Protein AF-Q3HYJ7-F1 (afdb_monomer)

Secondary structure (DSSP, 8-state):
-EEETTEEEEEESTHHHHH--SHHHHHHHT-----SSEEEEEESSSPPPHHHHHHHHHHHTS-GGGEEEEEE-SSSHHHHHHHHTTHHHHHHHHHHHTT--GGGEEEEEEE-PPPPPPSSHHHHHHHHHHHHHHH-EEEEEE-S-HHHHHHHHHHSSGGGSTTTTS-HHHHHHHTTT-GGG--

Mean predicted aligned error: 3.12 Å

pLDDT: mean 95.8, std 4.69, range [68.81, 98.69]

Radius of gyration: 17.54 Å; Cα contacts (8 Å, |Δi|>4): 271; chains: 1; bounding box: 37×42×42 Å

Nearest PDB structures (foldseek):
  1qlm-assembly1_A  TM=9.686E-01  e=1.026E-19  Methanopyrus kandleri
  4gvq-assembly1_C  TM=9.740E-01  e=6.160E-19  Archaeoglobus fulgidus DSM 4304
  4fio-assembly1_C  TM=9.611E-01  e=8.391E-19  Methanobrevibacter ruminantium M1
  4gvs-assembly1_C  TM=9.733E-01  e=1.463E-18  Archaeoglobus fulgidus DSM 4304
  3dzb-assembly1_B  TM=2.251E-01  e=2.642E-01  Streptococcus thermophilus LMG 18311

Sequence (183 aa):
AISVDKFFAMGSGPLRSHARVEKELFEKLGYEEEAEHGVLVLEGRVLPTEAVAEWVAKKARLTPAQLTFVIAPTASLAGGVQISARILETGLHKMETLGFDVRRVISAIGTAPLPPVAKNDLRAIGRTNDCILYGGQARYTVQAGDTELAELAAKVPASASRDYGTPFYDIFQRYGGDFYKID

Solvent-accessible surface area (backbone atoms only — not comparable to full-atom values): 10312 Å² total; per-residue (Å²): 113,48,77,50,97,91,47,69,31,50,65,46,62,66,30,49,49,44,28,45,80,59,49,71,59,36,61,74,67,72,53,80,47,89,70,88,60,35,44,39,36,32,45,32,83,75,77,82,49,70,71,46,40,47,54,52,14,60,59,43,74,49,51,52,91,35,52,44,82,47,73,36,32,48,40,29,70,66,24,22,50,60,49,16,68,35,33,53,56,57,46,51,51,44,36,43,74,71,69,43,68,63,87,38,50,79,49,74,54,60,50,36,49,72,55,79,68,36,98,40,45,73,58,13,54,14,48,32,48,36,19,32,63,76,50,38,46,69,48,74,44,64,75,72,55,69,70,63,48,53,59,47,64,63,56,51,49,53,78,58,43,94,68,52,93,55,62,41,43,60,54,37,56,75,51,74,69,40,75,89,75,58,132

Foldseek 3Di:
DQDDDPDDWDKDDDLCLQLVPVVVVCVLVVGHDHDQAEEIETADDDDDDPRSLCVSCVSNVYHSVRYDYHYDHLLDQVNQVVLQVCLVVLLLVQCVVVVHSSNQFPDKDKGFDRDHRDPHRLVSVQRSVCRNQPGMDMDTDGDDDPVVVVVSVCCRHSVNDPCPPDGVSVVCVVVVNDPVPGD

Structure (mmCIF, N/CA/C/O backbone):
data_AF-Q3HYJ7-F1
#
_entry.id   AF-Q3HYJ7-F1
#
loop_
_atom_site.group_PDB
_atom_site.id
_atom_site.type_symbol
_atom_site.label_atom_id
_atom_site.label_alt_id
_atom_site.label_comp_id
_atom_site.label_asym_id
_atom_site.label_entity_id
_atom_site.label_seq_id
_atom_site.pdbx_PDB_ins_code
_atom_site.Cartn_x
_atom_site.Cartn_y
_atom_site.Cartn_z
_atom_site.occupancy
_atom_site.B_iso_or_equiv
_atom_site.auth_seq_id
_atom_site.auth_comp_id
_atom_site.auth_asym_id
_atom_site.auth_atom_id
_atom_site.pdbx_PDB_model_num
ATOM 1 N N . ALA A 1 1 ? 10.342 -0.552 -0.815 1.00 88.00 1 ALA A N 1
ATOM 2 C CA . ALA A 1 1 ? 10.650 -0.030 -2.165 1.00 88.00 1 ALA A CA 1
ATOM 3 C C . ALA A 1 1 ? 11.619 -0.970 -2.875 1.00 88.00 1 ALA A C 1
ATOM 5 O O . ALA A 1 1 ? 12.342 -1.697 -2.201 1.00 88.00 1 ALA A O 1
ATOM 6 N N . ILE A 1 2 ? 11.631 -0.955 -4.207 1.00 94.38 2 ILE A N 1
ATOM 7 C CA . ILE A 1 2 ? 12.613 -1.656 -5.041 1.00 94.38 2 ILE A CA 1
ATOM 8 C C . ILE A 1 2 ? 13.624 -0.618 -5.521 1.00 94.38 2 ILE A C 1
ATOM 10 O O . ILE A 1 2 ? 13.217 0.388 -6.096 1.00 94.38 2 ILE A O 1
ATOM 14 N N . SER A 1 3 ? 14.910 -0.849 -5.254 1.00 95.00 3 SER A N 1
ATOM 15 C CA . SER A 1 3 ? 16.006 0.043 -5.644 1.00 95.00 3 SER A CA 1
ATOM 16 C C . SER A 1 3 ? 17.163 -0.794 -6.179 1.00 95.00 3 SER A C 1
ATOM 18 O O . SER A 1 3 ? 17.795 -1.529 -5.418 1.00 95.00 3 SER A O 1
ATOM 20 N N . VAL A 1 4 ? 17.384 -0.737 -7.492 1.00 96.38 4 VAL A N 1
ATOM 21 C CA . VAL A 1 4 ? 18.425 -1.497 -8.201 1.00 96.38 4 VAL A CA 1
ATOM 22 C C . VAL A 1 4 ? 19.015 -0.586 -9.270 1.00 96.38 4 VAL A C 1
ATOM 24 O O . VAL A 1 4 ? 18.299 -0.123 -10.154 1.00 96.38 4 VAL A O 1
ATOM 27 N N . ASP A 1 5 ? 20.311 -0.298 -9.185 1.00 94.25 5 ASP A N 1
ATOM 28 C CA . ASP A 1 5 ? 20.996 0.673 -10.044 1.00 94.25 5 ASP A CA 1
ATOM 29 C C . ASP A 1 5 ? 20.275 2.035 -10.086 1.00 94.25 5 ASP A C 1
ATOM 31 O O . ASP A 1 5 ? 20.227 2.758 -9.093 1.00 94.25 5 ASP A O 1
ATOM 35 N N . LYS A 1 6 ? 19.711 2.397 -11.245 1.00 93.19 6 LYS A N 1
ATOM 36 C CA . LYS A 1 6 ? 18.932 3.627 -11.460 1.00 93.19 6 LYS A CA 1
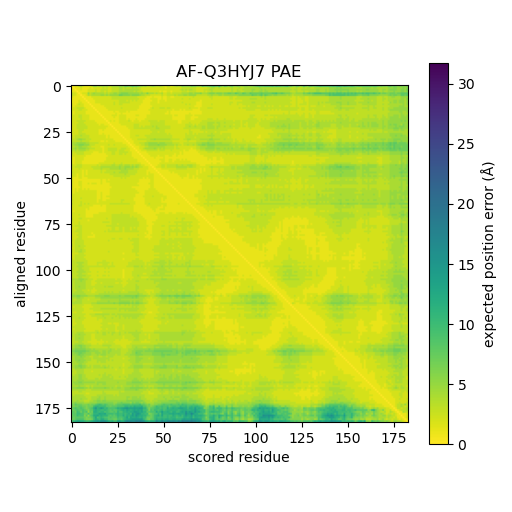ATOM 37 C C . LYS A 1 6 ? 17.420 3.400 -11.375 1.00 93.19 6 LYS A C 1
ATOM 39 O O . LYS A 1 6 ? 16.654 4.347 -11.538 1.00 93.19 6 LYS A O 1
ATOM 44 N N . PHE A 1 7 ? 16.984 2.160 -11.178 1.00 96.31 7 PHE A N 1
ATOM 45 C CA . PHE A 1 7 ? 15.580 1.807 -11.058 1.00 96.31 7 PHE A CA 1
ATOM 46 C C . PHE A 1 7 ? 15.100 2.034 -9.626 1.00 96.31 7 PHE A C 1
ATOM 48 O O . PHE A 1 7 ? 15.670 1.485 -8.682 1.00 96.31 7 PHE A O 1
ATOM 55 N N . PHE A 1 8 ? 14.012 2.787 -9.478 1.00 94.88 8 PHE A N 1
ATOM 56 C CA . PHE A 1 8 ? 13.307 2.957 -8.215 1.00 94.88 8 PHE A CA 1
ATOM 57 C C . PHE A 1 8 ? 11.798 2.865 -8.441 1.00 94.88 8 PHE A C 1
ATOM 59 O O . PHE A 1 8 ? 11.259 3.544 -9.315 1.00 94.88 8 PHE A O 1
ATOM 66 N N . ALA A 1 9 ? 11.120 2.050 -7.635 1.00 95.50 9 ALA A N 1
ATOM 67 C CA . ALA A 1 9 ? 9.664 1.975 -7.614 1.00 95.50 9 ALA A CA 1
ATOM 68 C C . ALA A 1 9 ? 9.148 1.533 -6.241 1.00 95.50 9 ALA A C 1
ATOM 70 O O . ALA A 1 9 ? 9.786 0.748 -5.526 1.00 95.50 9 ALA A O 1
ATOM 71 N N . MET A 1 10 ? 7.946 1.986 -5.888 1.00 94.50 10 MET A N 1
ATOM 72 C CA . MET A 1 10 ? 7.214 1.413 -4.761 1.00 94.50 10 MET A CA 1
ATOM 73 C C . MET A 1 10 ? 6.613 0.076 -5.195 1.00 94.50 10 MET A C 1
ATOM 75 O O . MET A 1 10 ? 5.941 -0.004 -6.219 1.00 94.50 10 MET A O 1
ATOM 79 N N . GLY A 1 11 ? 6.908 -0.981 -4.435 1.00 95.81 11 GLY A N 1
ATOM 80 C CA . GLY A 1 11 ? 6.464 -2.344 -4.716 1.00 95.81 11 GLY A CA 1
ATOM 81 C C . GLY A 1 11 ? 5.366 -2.766 -3.749 1.00 95.81 11 GLY A C 1
ATOM 82 O O . GLY A 1 11 ? 5.513 -2.603 -2.540 1.00 95.81 11 GLY A O 1
ATOM 83 N N . SER A 1 12 ? 4.279 -3.313 -4.279 1.00 97.44 12 SER A N 1
ATOM 84 C CA . SER A 1 12 ? 3.131 -3.813 -3.522 1.00 97.44 12 SER A CA 1
ATOM 85 C C . SER A 1 12 ? 2.597 -5.112 -4.130 1.00 97.44 12 SER A C 1
ATOM 87 O O . SER A 1 12 ? 3.104 -5.581 -5.148 1.00 97.44 12 SER A O 1
ATOM 89 N N . GLY A 1 13 ? 1.578 -5.705 -3.512 1.00 96.69 13 GLY A N 1
ATOM 90 C CA . GLY A 1 13 ? 0.948 -6.927 -4.012 1.00 96.69 13 GLY A CA 1
ATOM 91 C C . GLY A 1 13 ? 1.452 -8.214 -3.347 1.00 96.69 13 GLY A C 1
ATOM 92 O O . GLY A 1 13 ? 2.249 -8.160 -2.404 1.00 96.69 13 GLY A O 1
ATOM 93 N N . PRO A 1 14 ? 0.947 -9.368 -3.815 1.00 97.38 14 PRO A N 1
ATOM 94 C CA . PRO A 1 14 ? 1.013 -10.638 -3.095 1.00 97.38 14 PRO A CA 1
ATOM 95 C C . PRO A 1 14 ? 2.421 -11.226 -3.008 1.00 97.38 14 PRO A C 1
ATOM 97 O O . PRO A 1 14 ? 2.718 -11.914 -2.047 1.00 97.38 14 PRO A O 1
ATOM 100 N N . LEU A 1 15 ? 3.357 -10.892 -3.908 1.00 98.19 15 LEU A N 1
ATOM 101 C CA . LEU A 1 15 ? 4.737 -11.384 -3.775 1.00 98.19 15 LEU A CA 1
ATOM 102 C C . LEU A 1 15 ? 5.364 -11.049 -2.408 1.00 98.19 15 LEU A C 1
ATOM 104 O O . LEU A 1 15 ? 6.252 -11.760 -1.944 1.00 98.19 15 LEU A O 1
ATOM 108 N N . ARG A 1 16 ? 4.896 -9.990 -1.738 1.00 97.94 16 ARG A N 1
ATOM 109 C CA . ARG A 1 16 ? 5.378 -9.603 -0.408 1.00 97.94 16 ARG A CA 1
ATOM 110 C C . ARG A 1 16 ? 5.112 -10.672 0.656 1.00 97.94 16 ARG A C 1
ATOM 112 O O . ARG A 1 16 ? 6.002 -10.887 1.472 1.00 97.94 16 ARG A O 1
ATOM 119 N N . SER A 1 17 ? 3.966 -11.363 0.637 1.00 97.38 17 SER A N 1
ATOM 120 C CA . SER A 1 17 ? 3.659 -12.430 1.612 1.00 97.38 17 SER A CA 1
ATOM 121 C C . SER A 1 17 ? 4.515 -13.676 1.429 1.00 97.38 17 SER A C 1
ATOM 123 O O . SER A 1 17 ? 4.777 -14.386 2.400 1.00 97.38 17 SER A O 1
ATOM 125 N N . HIS A 1 18 ? 5.014 -13.906 0.216 1.00 97.75 18 HIS A N 1
ATOM 126 C CA . HIS A 1 18 ? 5.964 -14.974 -0.075 1.00 97.75 18 HIS A CA 1
ATOM 127 C C . HIS A 1 18 ? 7.420 -14.580 0.218 1.00 97.75 18 HIS A C 1
ATOM 129 O O . HIS A 1 18 ? 8.170 -15.297 0.887 1.00 97.75 18 HIS A O 1
ATOM 135 N N . ALA A 1 19 ? 7.832 -13.399 -0.245 1.00 97.56 19 ALA A N 1
ATOM 136 C CA . ALA A 1 19 ? 9.196 -12.919 -0.062 1.00 97.56 19 ALA A CA 1
ATOM 137 C C . ALA A 1 19 ? 9.501 -12.576 1.405 1.00 97.56 19 ALA A C 1
ATOM 139 O O . ALA A 1 19 ? 10.625 -12.799 1.856 1.00 97.56 19 ALA A O 1
ATOM 140 N N . ARG A 1 20 ? 8.508 -12.043 2.136 1.00 96.38 20 ARG A N 1
ATOM 141 C CA . ARG A 1 20 ? 8.576 -11.634 3.552 1.00 96.38 20 ARG A CA 1
ATOM 142 C C . ARG A 1 20 ? 9.811 -10.790 3.870 1.00 96.38 20 ARG A C 1
ATOM 144 O O . ARG A 1 20 ? 10.518 -11.019 4.850 1.00 96.38 20 ARG A O 1
ATOM 151 N N . VAL A 1 21 ? 10.084 -9.801 3.016 1.00 96.25 21 VAL A N 1
ATOM 152 C CA . VAL A 1 21 ? 11.191 -8.855 3.229 1.00 96.25 21 VAL A CA 1
ATOM 153 C C . VAL A 1 21 ? 10.923 -8.013 4.480 1.00 96.25 21 VAL A C 1
ATOM 155 O O . VAL A 1 21 ? 11.830 -7.791 5.280 1.00 96.25 21 VAL A O 1
ATOM 158 N N . GLU A 1 22 ? 9.672 -7.599 4.685 1.00 94.62 22 GLU A N 1
ATOM 159 C CA . GLU A 1 22 ? 9.184 -6.899 5.874 1.00 94.62 22 GLU A CA 1
ATOM 160 C C . GLU A 1 22 ? 8.876 -7.879 7.021 1.00 94.62 22 GLU A C 1
ATOM 162 O O . GLU A 1 22 ? 7.719 -8.077 7.387 1.00 94.62 22 GLU A O 1
ATOM 167 N N . LYS A 1 23 ? 9.915 -8.516 7.577 1.00 95.00 23 LYS A N 1
ATOM 168 C CA . LYS A 1 23 ? 9.782 -9.589 8.584 1.00 95.00 23 LYS A CA 1
ATOM 169 C C . LYS A 1 23 ? 8.861 -9.230 9.752 1.00 95.00 23 LYS A C 1
ATOM 171 O O . LYS A 1 23 ? 7.915 -9.961 10.013 1.00 95.00 23 LYS A O 1
ATOM 176 N N . GLU A 1 24 ? 9.087 -8.077 10.381 1.00 94.75 24 GLU A N 1
ATOM 177 C CA . GLU A 1 24 ? 8.305 -7.628 11.542 1.00 94.75 24 GLU A CA 1
ATOM 178 C C . GLU A 1 24 ? 6.807 -7.510 11.231 1.00 94.75 24 GLU A C 1
ATOM 180 O O . GLU A 1 24 ? 5.972 -7.852 12.063 1.00 94.75 24 GLU A O 1
ATOM 185 N N . LEU A 1 25 ? 6.451 -7.062 10.021 1.00 94.56 25 LEU A N 1
ATOM 186 C CA . LEU A 1 25 ? 5.056 -6.958 9.596 1.00 94.56 25 LEU A CA 1
ATOM 187 C C . LEU A 1 25 ? 4.412 -8.346 9.501 1.00 94.56 25 LEU A C 1
ATOM 189 O O . LEU A 1 25 ? 3.336 -8.561 10.051 1.00 94.56 25 LEU A O 1
ATOM 193 N N . PHE A 1 26 ? 5.061 -9.291 8.819 1.00 96.44 26 PHE A N 1
ATOM 194 C CA . PHE A 1 26 ? 4.503 -10.635 8.631 1.00 96.44 26 PHE A CA 1
ATOM 195 C C . PHE A 1 26 ? 4.487 -11.459 9.925 1.00 96.44 26 PHE A C 1
ATOM 197 O O . PHE A 1 26 ? 3.543 -12.216 10.141 1.00 96.44 26 PHE A O 1
ATOM 204 N N . GLU A 1 27 ? 5.456 -11.250 10.822 1.00 95.31 27 GLU A N 1
ATOM 205 C CA . GLU A 1 27 ? 5.457 -11.820 12.175 1.00 95.31 27 GLU A CA 1
ATOM 206 C C . GLU A 1 27 ? 4.286 -11.288 13.013 1.00 95.31 27 GLU A C 1
ATOM 208 O O . GLU A 1 27 ? 3.543 -12.081 13.592 1.00 95.31 27 GLU A O 1
ATOM 213 N N . LYS A 1 28 ? 4.055 -9.965 13.024 1.00 94.94 28 LYS A N 1
ATOM 214 C CA . LYS A 1 28 ? 2.901 -9.349 13.708 1.00 94.94 28 LYS A CA 1
ATOM 215 C C . LYS A 1 28 ? 1.567 -9.870 13.175 1.00 94.94 28 LYS A C 1
ATOM 217 O O . LYS A 1 28 ? 0.661 -10.165 13.953 1.00 94.94 28 LYS A O 1
ATOM 222 N N . LEU A 1 29 ? 1.448 -10.000 11.853 1.00 96.12 29 LEU A N 1
ATOM 223 C CA . LEU A 1 29 ? 0.246 -10.529 11.208 1.00 96.12 29 LEU A CA 1
ATOM 224 C C . LEU A 1 29 ? 0.074 -12.038 11.423 1.00 96.12 29 LEU A C 1
ATOM 226 O O . LEU A 1 29 ? -1.041 -12.536 11.289 1.00 96.12 29 LEU A O 1
ATOM 230 N N . GLY A 1 30 ? 1.146 -12.763 11.761 1.00 96.06 30 GLY A N 1
ATOM 231 C CA . GLY A 1 30 ? 1.143 -14.224 11.809 1.00 96.06 30 GLY A CA 1
ATOM 232 C C . GLY A 1 30 ? 0.773 -14.844 10.460 1.00 96.06 30 GLY A C 1
ATOM 233 O O . GLY A 1 30 ? 0.082 -15.860 10.432 1.00 96.06 30 GLY A O 1
ATOM 234 N N . TYR A 1 31 ? 1.166 -14.201 9.353 1.00 96.38 31 TYR A N 1
ATOM 235 C CA . TYR A 1 31 ? 0.781 -14.597 7.999 1.00 96.38 31 TYR A CA 1
ATOM 236 C C . TYR A 1 31 ? 2.001 -14.929 7.146 1.00 96.38 31 TYR A C 1
ATOM 238 O O . TYR A 1 31 ? 2.952 -14.151 7.048 1.00 96.38 31 TYR A O 1
ATOM 246 N N . GLU A 1 32 ? 1.932 -16.073 6.478 1.00 95.12 32 GLU A N 1
ATOM 247 C CA . GLU A 1 32 ? 2.966 -16.593 5.598 1.00 95.12 32 GLU A CA 1
ATOM 248 C C . GLU A 1 32 ? 2.319 -17.242 4.377 1.00 95.12 32 GLU A C 1
ATOM 250 O O . GLU A 1 32 ? 1.256 -17.854 4.467 1.00 95.12 32 GLU A O 1
ATOM 255 N N . GLU A 1 33 ? 2.983 -17.103 3.232 1.00 95.06 33 GLU A N 1
ATOM 256 C CA . GLU A 1 33 ? 2.563 -17.714 1.982 1.00 95.06 33 GLU A CA 1
ATOM 257 C C . GLU A 1 33 ? 3.754 -18.381 1.290 1.00 95.06 33 GLU A C 1
ATOM 259 O O . GLU A 1 33 ? 4.862 -17.841 1.234 1.00 95.06 33 GLU A O 1
ATOM 264 N N . GLU A 1 34 ? 3.529 -19.563 0.736 1.00 96.69 34 GLU A N 1
ATOM 265 C CA . GLU A 1 34 ? 4.478 -20.24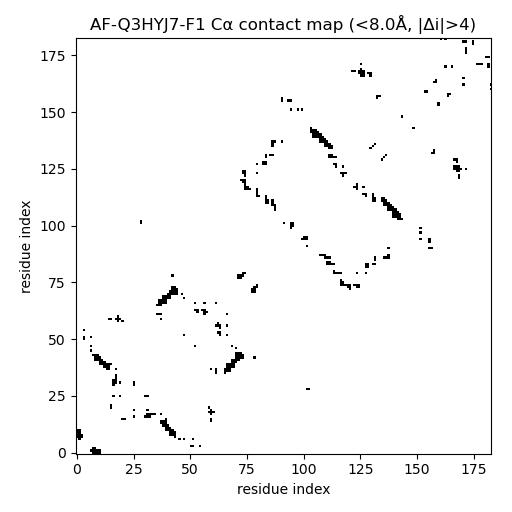2 -0.138 1.00 96.69 34 GLU A CA 1
ATOM 266 C C . GLU A 1 34 ? 3.821 -20.382 -1.507 1.00 96.69 34 GLU A C 1
ATOM 268 O O . GLU A 1 34 ? 2.741 -20.958 -1.631 1.00 96.69 34 GLU A O 1
ATOM 273 N N . ALA A 1 35 ? 4.445 -19.789 -2.522 1.00 96.06 35 ALA A N 1
ATOM 274 C CA . ALA A 1 35 ? 3.894 -19.695 -3.863 1.00 96.06 35 ALA A CA 1
ATOM 275 C C . ALA A 1 35 ? 4.940 -20.135 -4.885 1.00 96.06 35 ALA A C 1
ATOM 277 O O . ALA A 1 35 ? 6.122 -19.840 -4.742 1.00 96.06 35 ALA A O 1
ATOM 278 N N . GLU A 1 36 ? 4.498 -20.799 -5.950 1.00 97.62 36 GLU A N 1
ATOM 279 C CA . GLU A 1 36 ? 5.374 -21.166 -7.070 1.00 97.62 36 GLU A CA 1
ATOM 280 C C . GLU A 1 36 ? 5.569 -20.011 -8.062 1.00 97.62 36 GLU A C 1
ATOM 282 O O . GLU A 1 36 ? 6.517 -20.026 -8.844 1.00 97.62 36 GLU A O 1
ATOM 287 N N . HIS A 1 37 ? 4.667 -19.024 -8.043 1.00 98.25 37 HIS A N 1
ATOM 288 C CA . HIS A 1 37 ? 4.681 -17.847 -8.908 1.00 98.25 37 HIS A CA 1
ATOM 289 C C . HIS A 1 37 ? 4.373 -16.587 -8.097 1.00 98.25 37 HIS A C 1
ATOM 291 O O . HIS A 1 37 ? 3.546 -16.601 -7.187 1.00 98.25 37 HIS A O 1
ATOM 297 N N . GLY A 1 38 ? 5.026 -15.481 -8.444 1.00 98.00 38 GLY A N 1
ATOM 298 C CA . GLY A 1 38 ? 4.949 -14.221 -7.716 1.00 98.00 38 GLY A CA 1
ATOM 299 C C . GLY A 1 38 ? 4.419 -13.076 -8.568 1.00 98.00 38 GLY A C 1
ATOM 300 O O . GLY A 1 38 ? 4.924 -12.842 -9.662 1.00 98.00 38 GLY A O 1
ATOM 301 N N . VAL A 1 39 ? 3.464 -12.301 -8.044 1.00 98.56 39 VAL A N 1
ATOM 302 C CA . VAL A 1 39 ? 3.011 -11.049 -8.676 1.00 98.56 39 VAL A CA 1
ATOM 303 C C . VAL A 1 39 ? 3.458 -9.851 -7.845 1.00 98.56 39 VAL A C 1
ATOM 305 O O . VAL A 1 39 ? 3.103 -9.738 -6.669 1.00 98.56 39 VAL A O 1
ATOM 308 N N . LEU A 1 40 ? 4.205 -8.935 -8.465 1.00 98.50 40 LEU A N 1
ATOM 309 C CA . LEU A 1 40 ? 4.601 -7.663 -7.863 1.00 98.50 40 LEU A CA 1
ATOM 310 C C . LEU A 1 40 ? 4.023 -6.494 -8.661 1.00 98.50 40 LEU A C 1
ATOM 312 O O . LEU A 1 40 ? 4.224 -6.384 -9.870 1.00 98.50 40 LEU A O 1
ATOM 316 N N . VAL A 1 41 ? 3.331 -5.599 -7.963 1.00 98.38 41 VAL A N 1
ATOM 317 C CA . VAL A 1 41 ? 2.775 -4.368 -8.526 1.00 98.38 41 VAL A CA 1
ATOM 318 C C . VAL A 1 41 ? 3.727 -3.216 -8.227 1.00 98.38 41 VAL A C 1
ATOM 320 O O . VAL A 1 41 ? 4.039 -2.948 -7.066 1.00 98.38 41 VAL A O 1
ATOM 323 N N . LEU A 1 42 ? 4.183 -2.539 -9.275 1.00 98.12 42 LEU A N 1
ATOM 324 C CA . LEU A 1 42 ? 5.154 -1.457 -9.238 1.00 98.12 42 LEU A CA 1
ATOM 325 C C . LEU A 1 42 ? 4.483 -0.133 -9.598 1.00 98.12 42 LEU A C 1
ATOM 327 O O . LEU A 1 42 ? 3.865 0.006 -10.655 1.00 98.12 42 LEU A O 1
ATOM 331 N N . GLU A 1 43 ? 4.650 0.863 -8.738 1.00 97.19 43 GLU A N 1
ATOM 332 C CA . GLU A 1 43 ? 4.283 2.237 -9.062 1.00 97.19 43 GLU A CA 1
ATOM 333 C C . GLU A 1 43 ? 5.477 2.942 -9.715 1.00 97.19 43 GLU A C 1
ATOM 335 O O . GLU A 1 43 ? 6.475 3.236 -9.053 1.00 97.19 43 GLU A O 1
ATOM 340 N N . GLY A 1 44 ? 5.402 3.170 -11.030 1.00 95.12 44 GLY A N 1
ATOM 341 C CA . GLY A 1 44 ? 6.504 3.740 -11.805 1.00 95.12 44 GLY A CA 1
ATOM 342 C C . GLY A 1 44 ? 6.242 3.826 -13.311 1.00 95.12 44 GLY A C 1
ATOM 343 O O . GLY A 1 44 ? 5.267 3.283 -13.826 1.00 95.12 44 GLY A O 1
ATOM 344 N N . ARG A 1 45 ? 7.121 4.542 -14.026 1.00 94.44 45 ARG A N 1
ATOM 345 C CA . ARG A 1 45 ? 7.084 4.686 -15.502 1.00 94.44 45 ARG A CA 1
ATOM 346 C C . ARG A 1 45 ? 8.069 3.792 -16.233 1.00 94.44 45 ARG A C 1
ATOM 348 O O . ARG A 1 45 ? 7.825 3.413 -17.372 1.00 94.44 45 ARG A O 1
ATOM 355 N N . VAL A 1 46 ? 9.212 3.542 -15.610 1.00 95.12 46 VAL A N 1
ATOM 356 C CA . VAL A 1 46 ? 10.301 2.782 -16.216 1.00 95.12 46 VAL A CA 1
ATOM 357 C C . VAL A 1 46 ? 10.000 1.310 -15.998 1.00 95.12 46 VAL A C 1
ATOM 359 O O . VAL A 1 46 ? 9.707 0.920 -14.873 1.00 95.12 46 VAL A O 1
ATOM 362 N N . LEU A 1 47 ? 10.042 0.506 -17.057 1.00 96.44 47 LEU A N 1
ATOM 363 C CA . LEU A 1 47 ? 9.856 -0.939 -16.936 1.00 96.44 47 LEU A CA 1
ATOM 364 C C . LEU A 1 47 ? 11.018 -1.563 -16.138 1.00 96.44 47 LEU A C 1
ATOM 366 O O . LEU A 1 47 ? 12.153 -1.091 -16.265 1.00 96.44 47 LEU A O 1
ATOM 370 N N . PRO A 1 48 ? 10.766 -2.601 -15.318 1.00 96.44 48 PRO A N 1
ATOM 371 C CA . PRO A 1 48 ? 11.834 -3.314 -14.626 1.00 96.44 48 PRO A CA 1
ATOM 372 C C . PRO A 1 48 ? 12.775 -3.974 -15.641 1.00 96.44 48 PRO A C 1
ATOM 374 O O . PRO A 1 48 ? 12.332 -4.540 -16.639 1.00 96.44 48 PRO A O 1
ATOM 377 N N . THR A 1 49 ? 14.078 -3.890 -15.385 1.00 97.31 49 THR A N 1
ATOM 378 C CA . THR A 1 49 ? 15.109 -4.561 -16.187 1.00 97.31 49 THR A CA 1
ATOM 379 C C . THR A 1 49 ? 15.305 -6.006 -15.728 1.00 97.31 49 THR A C 1
ATOM 381 O O . THR A 1 49 ? 14.794 -6.413 -14.683 1.00 97.31 49 THR A O 1
ATOM 384 N N . GLU A 1 50 ? 16.105 -6.777 -16.465 1.00 97.69 50 GLU A N 1
ATOM 385 C CA . GLU A 1 50 ? 16.526 -8.124 -16.052 1.00 97.69 50 GLU A CA 1
ATOM 386 C C . GLU A 1 50 ? 17.187 -8.113 -14.667 1.00 97.69 50 GLU A C 1
ATOM 388 O O . GLU A 1 50 ? 16.801 -8.893 -13.801 1.00 97.69 50 GLU A O 1
ATOM 393 N N . ALA A 1 51 ? 18.074 -7.147 -14.399 1.00 98.12 51 ALA A N 1
ATOM 394 C CA . ALA A 1 51 ? 18.703 -6.982 -13.087 1.00 98.12 51 ALA A CA 1
ATOM 395 C C . ALA A 1 51 ? 17.676 -6.744 -11.959 1.00 98.12 51 ALA A C 1
ATOM 397 O O . ALA A 1 51 ? 17.827 -7.265 -10.853 1.00 98.12 51 ALA A O 1
ATOM 398 N N . VAL A 1 52 ? 16.599 -5.993 -12.231 1.00 98.19 52 VAL A N 1
ATOM 399 C CA . VAL A 1 52 ? 15.492 -5.813 -11.275 1.00 98.19 52 VAL A CA 1
ATOM 400 C C . VAL A 1 52 ? 14.752 -7.134 -11.060 1.00 98.19 52 VAL A C 1
ATOM 402 O O . VAL A 1 52 ? 14.474 -7.493 -9.915 1.00 98.19 52 VAL A O 1
ATOM 405 N N . ALA A 1 53 ? 14.455 -7.870 -12.134 1.00 98.25 53 ALA A N 1
ATOM 406 C CA . ALA A 1 53 ? 13.768 -9.155 -12.055 1.00 98.25 53 ALA A CA 1
ATOM 407 C C . ALA A 1 53 ? 14.575 -10.189 -11.255 1.00 98.25 53 ALA A C 1
ATOM 409 O O . ALA A 1 53 ? 14.030 -10.817 -10.351 1.00 98.25 53 ALA A O 1
ATOM 410 N N . GLU A 1 54 ? 15.877 -10.312 -11.514 1.00 98.44 54 GLU A N 1
ATOM 411 C CA . GLU A 1 54 ? 16.791 -11.187 -10.773 1.00 98.44 54 GLU A CA 1
ATOM 412 C C . GLU A 1 54 ? 16.880 -10.813 -9.292 1.00 98.44 54 GLU A C 1
ATOM 414 O O . GLU A 1 54 ? 16.816 -11.681 -8.415 1.00 98.44 54 GLU A O 1
ATOM 419 N N . TRP A 1 55 ? 16.987 -9.515 -8.993 1.00 98.38 55 TRP A N 1
ATOM 420 C CA . TRP A 1 55 ? 17.045 -9.033 -7.618 1.00 98.38 55 TRP A CA 1
ATOM 421 C C . TRP A 1 55 ? 15.768 -9.380 -6.845 1.00 98.38 55 TRP A C 1
ATOM 423 O O . TRP A 1 55 ? 15.842 -9.892 -5.723 1.00 98.38 55 TRP A O 1
ATOM 433 N N . VAL A 1 56 ? 14.597 -9.149 -7.450 1.00 98.25 56 VAL A N 1
ATOM 434 C CA . VAL A 1 56 ? 13.295 -9.485 -6.853 1.00 98.25 56 VAL A CA 1
ATOM 435 C C . VAL A 1 56 ? 13.153 -10.998 -6.689 1.00 98.25 56 VAL A C 1
ATOM 437 O O . VAL A 1 56 ? 12.767 -11.452 -5.613 1.00 98.25 56 VAL A O 1
ATOM 440 N N . ALA A 1 57 ? 13.525 -11.779 -7.704 1.00 98.19 57 ALA A N 1
ATOM 441 C CA . ALA A 1 57 ? 13.448 -13.239 -7.692 1.00 98.19 57 ALA A CA 1
ATOM 442 C C . ALA A 1 57 ? 14.279 -13.829 -6.548 1.00 98.19 57 ALA A C 1
ATOM 444 O O . ALA A 1 57 ? 13.774 -14.614 -5.746 1.00 98.19 57 ALA A O 1
ATOM 445 N N . LYS A 1 58 ? 15.516 -13.348 -6.371 1.00 98.00 58 LYS A N 1
ATOM 446 C CA . LYS A 1 58 ? 16.392 -13.759 -5.267 1.00 98.00 58 LYS A CA 1
ATOM 447 C C . LYS A 1 58 ? 15.790 -13.458 -3.895 1.00 98.00 58 LYS A C 1
ATOM 449 O O . LYS A 1 58 ? 15.885 -14.287 -2.994 1.00 98.00 58 LYS A O 1
ATOM 454 N N . LYS A 1 59 ? 15.184 -12.279 -3.715 1.00 97.38 59 LYS A N 1
ATOM 455 C CA . LYS A 1 59 ? 14.506 -11.912 -2.458 1.00 97.38 59 LYS A CA 1
ATOM 456 C C . LYS A 1 59 ? 13.278 -12.781 -2.201 1.00 97.38 59 LYS A C 1
ATOM 458 O O . LYS A 1 59 ? 13.022 -13.137 -1.055 1.00 97.38 59 LYS A O 1
ATOM 463 N N . ALA A 1 60 ? 12.562 -13.130 -3.263 1.00 97.69 60 ALA A N 1
ATOM 464 C CA . ALA A 1 60 ? 11.398 -13.995 -3.213 1.00 97.69 60 ALA A CA 1
ATOM 465 C C . ALA A 1 60 ? 11.740 -15.485 -3.098 1.00 97.69 60 ALA A C 1
ATOM 467 O O . ALA A 1 60 ? 10.859 -16.239 -2.741 1.00 97.69 60 ALA A O 1
ATOM 468 N N . ARG A 1 61 ? 12.988 -15.916 -3.339 1.00 97.81 61 ARG A N 1
ATOM 469 C CA . ARG A 1 61 ? 13.359 -17.342 -3.487 1.00 97.81 61 ARG A CA 1
ATOM 470 C C . ARG A 1 61 ? 12.652 -18.016 -4.677 1.00 97.81 61 ARG A C 1
ATOM 472 O O . ARG A 1 61 ? 12.379 -19.210 -4.648 1.00 97.81 61 ARG A O 1
ATOM 479 N N . LEU A 1 62 ? 12.421 -17.244 -5.737 1.00 98.19 62 LEU A N 1
ATOM 480 C CA . LEU A 1 62 ? 11.876 -17.684 -7.023 1.00 98.19 62 LEU A CA 1
ATOM 481 C C . LEU A 1 62 ? 12.904 -17.469 -8.142 1.00 98.19 62 LEU A C 1
ATOM 483 O O . LEU A 1 62 ? 13.970 -16.888 -7.927 1.00 98.19 62 LEU A O 1
ATOM 487 N N . THR A 1 63 ? 12.573 -17.904 -9.356 1.00 98.38 63 THR A N 1
ATOM 488 C CA . THR A 1 63 ? 13.292 -17.548 -10.588 1.00 98.38 63 THR A CA 1
ATOM 489 C C . THR A 1 63 ? 12.587 -16.402 -11.328 1.00 98.38 63 THR A C 1
ATOM 491 O O . THR A 1 63 ? 11.383 -16.214 -11.149 1.00 98.38 63 THR A O 1
ATOM 494 N N . PRO A 1 64 ? 13.279 -15.640 -12.199 1.00 98.31 64 PRO A N 1
ATOM 495 C CA . PRO A 1 64 ? 12.643 -14.570 -12.974 1.00 98.31 64 PRO A CA 1
ATOM 496 C C . PRO A 1 64 ? 11.444 -15.034 -13.815 1.00 98.31 64 PRO A C 1
ATOM 498 O O . PRO A 1 64 ? 10.468 -14.302 -13.934 1.00 98.31 64 PRO A O 1
ATOM 501 N N . ALA A 1 65 ? 11.479 -16.263 -14.341 1.00 98.19 65 ALA A N 1
ATOM 502 C CA . ALA A 1 65 ? 10.383 -16.843 -15.122 1.00 98.19 65 ALA A CA 1
ATOM 503 C C . ALA A 1 65 ? 9.106 -17.093 -14.297 1.00 98.19 65 ALA A C 1
ATOM 505 O O . ALA A 1 65 ? 8.022 -17.210 -14.860 1.00 98.19 65 ALA A O 1
ATOM 506 N N . GLN A 1 66 ? 9.226 -17.153 -12.969 1.00 98.62 66 GLN A N 1
ATOM 507 C CA . GLN A 1 66 ? 8.107 -17.313 -12.040 1.00 98.62 66 GLN A CA 1
ATOM 508 C C . GLN A 1 66 ? 7.533 -15.967 -11.574 1.00 98.62 66 GLN A C 1
ATOM 510 O O . GLN A 1 66 ? 6.603 -15.943 -10.769 1.00 98.62 66 GLN A O 1
ATOM 515 N N . LEU A 1 67 ? 8.077 -14.840 -12.040 1.00 98.56 67 LEU A N 1
ATOM 516 C CA . LEU A 1 67 ? 7.625 -13.510 -11.653 1.00 98.56 67 LEU A CA 1
ATOM 517 C C . LEU A 1 67 ? 6.761 -12.863 -12.731 1.00 98.56 67 LEU A C 1
ATOM 519 O O . LEU A 1 67 ? 7.072 -12.883 -13.917 1.00 98.56 67 LEU A O 1
ATOM 523 N N . THR A 1 68 ? 5.707 -12.190 -12.286 1.00 98.62 68 THR A N 1
ATOM 524 C CA . THR A 1 68 ? 4.916 -11.264 -13.093 1.00 98.62 68 THR A CA 1
ATOM 525 C C . THR A 1 68 ? 4.987 -9.876 -12.474 1.00 98.62 68 THR A C 1
ATOM 527 O O . THR A 1 68 ? 4.644 -9.679 -11.306 1.00 98.62 68 THR A O 1
ATOM 530 N N . PHE A 1 69 ? 5.400 -8.895 -13.274 1.00 98.50 69 PHE A N 1
ATOM 531 C CA . PHE A 1 69 ? 5.383 -7.490 -12.886 1.00 98.50 69 PHE A CA 1
ATOM 532 C C . PHE A 1 69 ? 4.184 -6.789 -13.516 1.00 98.50 69 PHE A C 1
ATOM 534 O O . PHE A 1 69 ? 4.011 -6.805 -14.733 1.00 98.50 69 PHE A O 1
ATOM 541 N N . VAL A 1 70 ? 3.386 -6.128 -12.684 1.00 98.31 70 VAL A N 1
ATOM 542 C CA . VAL A 1 70 ? 2.376 -5.163 -13.129 1.00 98.31 70 VAL A CA 1
ATOM 543 C C . VAL A 1 70 ? 2.926 -3.782 -12.829 1.00 98.31 70 VAL A C 1
ATOM 545 O O . VAL A 1 70 ? 3.383 -3.543 -11.717 1.00 98.31 70 VAL A O 1
ATOM 548 N N . ILE A 1 71 ? 2.897 -2.865 -13.792 1.00 97.75 71 ILE A N 1
ATOM 549 C CA . ILE A 1 71 ? 3.444 -1.523 -13.601 1.00 97.75 71 ILE A CA 1
ATOM 550 C C . ILE A 1 71 ? 2.481 -0.453 -14.094 1.00 97.75 71 ILE A C 1
ATOM 552 O O . ILE A 1 71 ? 1.918 -0.556 -15.183 1.00 97.75 71 ILE A O 1
ATOM 556 N N . ALA A 1 72 ? 2.299 0.582 -13.280 1.00 98.00 72 ALA A N 1
ATOM 557 C CA . ALA A 1 72 ? 1.522 1.754 -13.642 1.00 98.00 72 ALA A CA 1
ATOM 558 C C . ALA A 1 72 ? 2.128 3.010 -13.002 1.00 98.00 72 ALA A C 1
ATOM 560 O O . ALA A 1 72 ? 2.481 2.985 -11.821 1.00 98.00 72 ALA A O 1
ATOM 561 N N . PRO A 1 73 ? 2.216 4.133 -13.730 1.00 97.69 73 PRO A N 1
ATOM 562 C CA . PRO A 1 73 ? 2.624 5.386 -13.121 1.00 97.69 73 PRO A CA 1
ATOM 563 C C . PRO A 1 73 ? 1.495 5.996 -12.298 1.00 97.69 73 PRO A C 1
ATOM 565 O O . PRO A 1 73 ? 0.319 5.840 -12.640 1.00 97.69 73 PRO A O 1
ATOM 568 N N . THR A 1 74 ? 1.849 6.758 -11.264 1.00 97.19 74 THR A N 1
ATOM 569 C CA . THR A 1 74 ? 0.893 7.449 -10.389 1.00 97.19 74 THR A CA 1
ATOM 570 C C . THR A 1 74 ? -0.078 8.318 -11.195 1.00 97.19 74 THR A C 1
ATOM 572 O O . THR A 1 74 ? -1.290 8.248 -11.002 1.00 97.19 74 THR A O 1
ATOM 575 N N . ALA A 1 75 ? 0.425 9.096 -12.165 1.00 97.88 75 ALA A N 1
ATOM 576 C CA . ALA A 1 75 ? -0.398 9.882 -13.084 1.00 97.88 75 ALA A CA 1
ATOM 577 C C . ALA A 1 75 ? -0.910 9.024 -14.252 1.00 97.88 75 ALA A C 1
ATOM 579 O O . ALA A 1 75 ? -0.535 9.223 -15.411 1.00 97.88 75 ALA A O 1
ATOM 580 N N 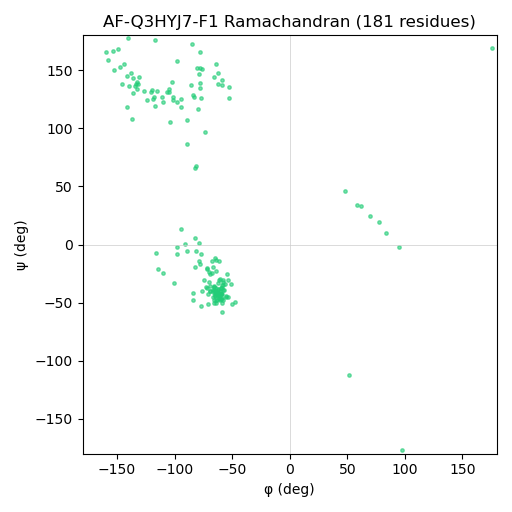. SER A 1 76 ? -1.768 8.057 -13.938 1.00 98.19 76 SER A N 1
ATOM 581 C CA . SER A 1 76 ? -2.540 7.265 -14.899 1.00 98.19 76 SER A CA 1
ATOM 582 C C . SER A 1 76 ? -3.881 6.843 -14.301 1.00 98.19 76 SER A C 1
ATOM 584 O O . SER A 1 76 ? -4.090 6.959 -13.094 1.00 98.19 76 SER A O 1
ATOM 586 N N . LEU A 1 77 ? -4.788 6.320 -15.133 1.00 98.06 77 LEU A N 1
ATOM 587 C CA . LEU A 1 77 ? -6.048 5.748 -14.652 1.00 98.06 77 LEU A CA 1
ATOM 588 C C . LEU A 1 77 ? -5.800 4.579 -13.685 1.00 98.06 77 LEU A C 1
ATOM 590 O O . LEU A 1 77 ? -6.374 4.551 -12.603 1.00 98.06 77 LEU A O 1
ATOM 594 N N . ALA A 1 78 ? -4.903 3.655 -14.044 1.00 97.88 78 ALA A N 1
ATOM 595 C CA . ALA A 1 78 ? -4.551 2.518 -13.196 1.00 97.88 78 ALA A CA 1
ATOM 596 C C . ALA A 1 78 ? -3.915 2.961 -11.866 1.00 97.88 78 ALA A C 1
ATOM 598 O O . ALA A 1 78 ? -4.276 2.432 -10.818 1.00 97.88 78 ALA A O 1
ATOM 599 N N . GLY A 1 79 ? -3.033 3.970 -11.898 1.00 97.69 79 GLY A N 1
ATOM 600 C CA . GLY A 1 79 ? -2.443 4.582 -10.703 1.00 97.69 79 GLY A CA 1
ATOM 601 C C . GLY A 1 79 ? -3.496 5.206 -9.784 1.00 97.69 79 GLY A C 1
ATOM 602 O O . GLY A 1 79 ? -3.522 4.918 -8.592 1.00 97.69 79 GLY A O 1
ATOM 603 N N . GLY A 1 80 ? -4.423 5.987 -10.344 1.00 97.88 80 GLY A N 1
ATOM 604 C CA . GLY A 1 80 ? -5.533 6.558 -9.581 1.00 97.88 80 GLY A CA 1
ATOM 605 C C . GLY A 1 80 ? -6.421 5.492 -8.936 1.00 97.88 80 GLY A C 1
ATOM 606 O O . GLY A 1 80 ? -6.715 5.583 -7.748 1.00 97.88 80 GLY A O 1
ATOM 607 N N . VAL A 1 81 ? -6.804 4.460 -9.696 1.00 98.25 81 VAL A N 1
ATOM 608 C CA . VAL A 1 81 ? -7.664 3.373 -9.201 1.00 98.25 81 VAL A CA 1
ATOM 609 C C . VAL A 1 81 ? -6.974 2.587 -8.090 1.00 98.25 81 VAL A C 1
ATOM 611 O O . VAL A 1 81 ? -7.567 2.405 -7.029 1.00 98.25 81 VAL A O 1
ATOM 614 N N . GLN A 1 82 ? -5.731 2.137 -8.304 1.00 97.56 82 GLN A N 1
ATOM 615 C CA . GLN A 1 82 ? -5.042 1.300 -7.319 1.00 97.56 82 GLN A CA 1
ATOM 616 C C . GLN A 1 82 ? -4.757 2.053 -6.021 1.00 97.56 82 GLN A C 1
ATOM 618 O O . GLN A 1 82 ? -4.864 1.452 -4.959 1.00 97.56 82 GLN A O 1
ATOM 623 N N . ILE A 1 83 ? -4.451 3.355 -6.089 1.00 97.56 83 ILE A N 1
ATOM 624 C CA . ILE A 1 83 ? -4.209 4.150 -4.883 1.00 97.56 83 ILE A CA 1
ATOM 625 C C . ILE A 1 83 ? -5.525 4.372 -4.145 1.00 97.56 83 ILE A C 1
ATOM 627 O O . ILE A 1 83 ? -5.602 4.008 -2.981 1.00 97.56 83 ILE A O 1
ATOM 631 N N . SER A 1 84 ? -6.591 4.853 -4.795 1.00 97.94 84 SER A N 1
ATOM 632 C CA . SER A 1 84 ? -7.889 5.040 -4.120 1.00 97.94 84 SER A CA 1
ATOM 633 C C . SER A 1 84 ? -8.439 3.739 -3.510 1.00 97.94 84 SER A C 1
ATOM 635 O O . SER A 1 84 ? -9.069 3.769 -2.452 1.00 97.94 84 SER A O 1
ATOM 637 N N . ALA A 1 85 ? -8.161 2.581 -4.120 1.00 97.75 85 ALA A N 1
ATOM 638 C CA . ALA A 1 85 ? -8.543 1.270 -3.588 1.00 97.75 85 ALA A CA 1
ATOM 639 C C . ALA A 1 85 ? -7.869 0.917 -2.243 1.00 97.75 85 ALA A C 1
ATOM 641 O O . ALA A 1 85 ? -8.317 -0.004 -1.560 1.00 97.75 85 ALA A O 1
ATOM 642 N N . ARG A 1 86 ? -6.839 1.660 -1.819 1.00 97.94 86 ARG A N 1
ATOM 643 C CA . ARG A 1 86 ? -6.126 1.465 -0.546 1.00 97.94 86 ARG A CA 1
ATOM 644 C C . ARG A 1 86 ? -6.810 2.096 0.661 1.00 97.94 86 ARG A C 1
ATOM 646 O O . ARG A 1 86 ? -6.258 2.024 1.749 1.00 97.94 86 ARG A O 1
ATOM 653 N N . ILE A 1 87 ? -8.014 2.653 0.526 1.00 98.19 87 ILE A N 1
ATOM 654 C CA . ILE A 1 87 ? -8.749 3.260 1.652 1.00 98.19 87 ILE A CA 1
ATOM 655 C C . ILE A 1 87 ? -8.863 2.349 2.891 1.00 98.19 87 ILE A C 1
ATOM 657 O O . ILE A 1 87 ? -8.831 2.821 4.027 1.00 98.19 87 ILE A O 1
ATOM 661 N N . LEU A 1 88 ? -8.968 1.033 2.688 1.00 98.44 88 LEU A N 1
ATOM 662 C CA . LEU A 1 88 ? -8.953 0.070 3.790 1.00 98.44 88 LEU A CA 1
ATOM 663 C C . LEU A 1 88 ? -7.544 -0.159 4.348 1.00 98.44 88 LEU A C 1
ATOM 665 O O . LEU A 1 88 ? -7.353 -0.246 5.556 1.00 98.44 88 LEU A O 1
ATOM 669 N N . GLU A 1 89 ? -6.549 -0.231 3.470 1.00 97.62 89 GLU A N 1
ATOM 670 C CA . GLU A 1 89 ? -5.153 -0.434 3.850 1.00 97.62 89 GLU A CA 1
ATOM 671 C C . GLU A 1 89 ? -4.621 0.731 4.691 1.00 97.62 89 GLU A C 1
ATOM 673 O O . GLU A 1 89 ? -4.013 0.488 5.727 1.00 97.62 89 GLU A O 1
ATOM 678 N N . THR A 1 90 ? -4.936 1.981 4.338 1.00 96.81 90 THR A N 1
ATOM 679 C CA . THR A 1 90 ? -4.484 3.156 5.101 1.00 96.81 90 THR A CA 1
ATOM 680 C C . THR A 1 90 ? -5.028 3.173 6.527 1.00 96.81 90 THR A C 1
ATOM 682 O O . THR A 1 90 ? -4.309 3.525 7.460 1.00 96.81 90 THR A O 1
ATOM 685 N N . GLY A 1 91 ? -6.289 2.768 6.723 1.00 97.50 91 GLY A N 1
ATOM 686 C CA . GLY A 1 91 ? -6.865 2.679 8.064 1.00 97.50 91 GLY A CA 1
ATOM 687 C C . GLY A 1 91 ? -6.271 1.525 8.868 1.00 97.50 91 GLY A C 1
ATOM 688 O O . GLY A 1 91 ? -5.909 1.731 10.023 1.00 97.50 91 GLY A O 1
ATOM 689 N N . LEU A 1 92 ? -6.091 0.347 8.258 1.00 97.88 92 LEU A N 1
ATOM 690 C CA . LEU A 1 92 ? -5.410 -0.786 8.898 1.00 97.88 92 LEU A CA 1
ATOM 691 C C . LEU A 1 92 ? -3.969 -0.433 9.290 1.00 97.88 92 LEU A C 1
ATOM 693 O O . LEU A 1 92 ? -3.537 -0.743 10.396 1.00 97.88 92 LEU A O 1
ATOM 697 N N . HIS A 1 93 ? -3.242 0.266 8.421 1.00 95.75 93 HIS A N 1
ATOM 698 C CA . HIS A 1 93 ? -1.884 0.706 8.708 1.00 95.75 93 HIS A CA 1
ATOM 699 C C . HIS A 1 93 ? -1.836 1.714 9.868 1.00 95.75 93 HIS A C 1
ATOM 701 O O . HIS A 1 93 ? -1.006 1.566 10.768 1.00 95.75 93 HIS A O 1
ATOM 707 N N . LYS A 1 94 ? -2.758 2.692 9.919 1.00 96.50 94 LYS A N 1
ATOM 708 C CA . LYS A 1 94 ? -2.836 3.630 11.055 1.00 96.50 94 LYS A CA 1
ATOM 709 C C . LYS A 1 94 ? -3.231 2.917 12.351 1.00 96.50 94 LYS A C 1
ATOM 711 O O . LYS A 1 94 ? -2.661 3.230 13.389 1.00 96.50 94 LYS A O 1
ATOM 716 N N . MET A 1 95 ? -4.145 1.942 12.310 1.00 97.50 95 MET A N 1
ATOM 717 C CA . MET A 1 95 ? -4.481 1.109 13.476 1.00 97.50 95 MET A CA 1
ATOM 718 C C . MET A 1 95 ? -3.246 0.379 14.021 1.00 97.50 95 MET A C 1
ATOM 720 O O . MET A 1 95 ? -2.981 0.456 15.218 1.00 97.50 95 MET A O 1
ATOM 724 N N . GLU A 1 96 ? -2.463 -0.266 13.152 1.00 95.69 96 GLU A N 1
ATOM 725 C CA . GLU A 1 96 ? -1.228 -0.958 13.548 1.00 95.69 96 GLU A CA 1
ATOM 726 C C . GLU A 1 96 ? -0.185 0.015 14.121 1.00 95.69 96 GLU A C 1
ATOM 728 O O . GLU A 1 96 ? 0.383 -0.250 15.178 1.00 95.69 96 GLU A O 1
ATOM 733 N N . THR A 1 97 ? -0.024 1.193 13.507 1.00 93.88 97 THR A N 1
ATOM 734 C CA . THR A 1 97 ? 0.871 2.260 13.997 1.00 93.88 97 THR A CA 1
ATOM 735 C C . THR A 1 97 ? 0.454 2.778 15.379 1.00 93.88 97 THR A C 1
ATOM 737 O O . THR A 1 97 ? 1.297 3.145 16.196 1.00 93.88 97 THR A O 1
ATOM 740 N N . LEU A 1 98 ? -0.851 2.786 15.669 1.00 95.50 98 LEU A N 1
ATOM 741 C CA . LEU A 1 98 ? -1.412 3.122 16.982 1.00 95.50 98 LEU A CA 1
ATOM 742 C C . LEU A 1 98 ? -1.312 1.966 17.996 1.00 95.50 98 LEU A C 1
ATOM 744 O O . LEU A 1 98 ? -1.760 2.118 19.132 1.00 95.50 98 LEU A O 1
ATOM 748 N N . GLY A 1 99 ? -0.729 0.828 17.608 1.00 95.12 99 GLY A N 1
ATOM 749 C CA . GLY A 1 99 ? -0.536 -0.349 18.454 1.00 95.12 99 GLY A CA 1
ATOM 750 C C . GLY A 1 99 ? -1.746 -1.281 18.532 1.00 95.12 99 GLY A C 1
ATOM 751 O O . GLY A 1 99 ? -1.755 -2.190 19.361 1.00 95.12 99 GLY A O 1
ATOM 752 N N . PHE A 1 100 ? -2.769 -1.079 17.698 1.00 97.19 100 PHE A N 1
ATOM 753 C CA . PHE A 1 100 ? -3.930 -1.960 17.659 1.00 97.19 100 PHE A CA 1
ATOM 754 C C . PHE A 1 100 ? -3.619 -3.252 16.891 1.00 97.19 100 PHE A C 1
ATOM 756 O O . PHE A 1 100 ? -3.063 -3.224 15.791 1.00 97.19 100 PHE A O 1
ATOM 763 N N . ASP A 1 101 ? -4.027 -4.397 17.444 1.00 96.88 101 ASP A N 1
ATOM 764 C CA . ASP A 1 101 ? -3.895 -5.692 16.772 1.00 96.88 101 ASP A CA 1
ATOM 765 C C . ASP A 1 101 ? -4.920 -5.822 15.636 1.00 96.88 101 ASP A C 1
ATOM 767 O O . ASP A 1 101 ? -6.076 -6.205 15.841 1.00 96.88 101 ASP A O 1
ATOM 771 N N . VAL A 1 102 ? -4.476 -5.532 14.412 1.00 97.19 102 VAL A N 1
ATOM 772 C CA . VAL A 1 102 ? -5.307 -5.576 13.200 1.00 97.19 102 VAL A CA 1
ATOM 773 C C . VAL A 1 102 ? -5.873 -6.962 12.879 1.00 97.19 102 VAL A C 1
ATOM 775 O O . VAL A 1 102 ? -6.834 -7.052 12.119 1.00 97.19 102 VAL A O 1
ATOM 778 N N . ARG A 1 103 ? -5.375 -8.043 13.496 1.00 97.44 103 ARG A N 1
ATOM 779 C CA . ARG A 1 103 ? -5.960 -9.391 13.352 1.00 97.44 103 ARG A CA 1
ATOM 780 C C . ARG A 1 103 ? -7.345 -9.503 13.998 1.00 97.44 103 ARG A C 1
ATOM 782 O O . ARG A 1 103 ? -8.076 -10.448 13.726 1.00 97.44 103 ARG A O 1
ATOM 789 N N . ARG A 1 104 ? -7.726 -8.532 14.837 1.00 97.69 104 ARG A N 1
ATOM 790 C CA . ARG A 1 104 ? -9.066 -8.420 15.440 1.00 97.69 104 ARG A CA 1
ATOM 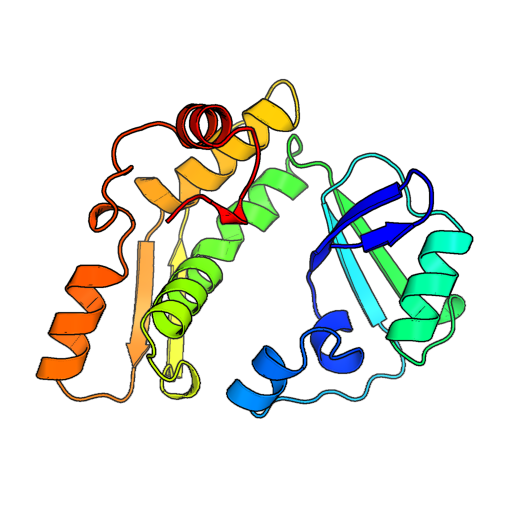791 C C . ARG A 1 104 ? -10.090 -7.772 14.504 1.00 97.69 104 ARG A C 1
ATOM 793 O O . ARG A 1 104 ? -11.268 -7.696 14.858 1.00 97.69 104 ARG A O 1
ATOM 800 N N . VAL A 1 105 ? -9.672 -7.286 13.334 1.00 98.06 105 VAL A N 1
ATOM 801 C CA . VAL A 1 105 ? -10.577 -6.807 12.284 1.00 98.06 105 VAL A CA 1
ATOM 802 C C . VAL A 1 105 ? -11.125 -8.013 11.522 1.00 98.06 105 VAL A C 1
ATOM 804 O O . VAL A 1 105 ? -10.383 -8.737 10.869 1.00 98.06 105 VAL A O 1
ATOM 807 N N . ILE A 1 106 ? -12.438 -8.222 11.595 1.00 98.19 106 ILE A N 1
ATOM 808 C CA . ILE A 1 106 ? -13.132 -9.373 10.998 1.00 98.19 106 ILE A CA 1
ATOM 809 C C . ILE A 1 106 ? -13.451 -9.127 9.523 1.00 98.19 106 ILE A C 1
ATOM 811 O O . ILE A 1 106 ? -13.318 -10.011 8.682 1.00 98.19 106 ILE A O 1
ATOM 815 N N . SER A 1 107 ? -13.897 -7.914 9.204 1.00 98.25 107 SER A N 1
ATOM 816 C CA . SER A 1 107 ? -14.244 -7.507 7.845 1.00 98.25 107 SER A CA 1
ATOM 817 C C . SER A 1 107 ? -14.188 -5.997 7.711 1.00 98.25 107 SER A C 1
ATOM 819 O O . SER A 1 107 ? -14.323 -5.275 8.700 1.00 98.25 107 SER A O 1
ATOM 821 N N . ALA A 1 108 ? -14.051 -5.506 6.484 1.00 98.44 108 ALA A N 1
ATOM 822 C CA . ALA A 1 108 ? -14.120 -4.083 6.218 1.00 98.44 108 ALA A CA 1
ATOM 823 C C . ALA A 1 108 ? -14.715 -3.788 4.840 1.00 98.44 108 ALA A C 1
ATOM 825 O O . ALA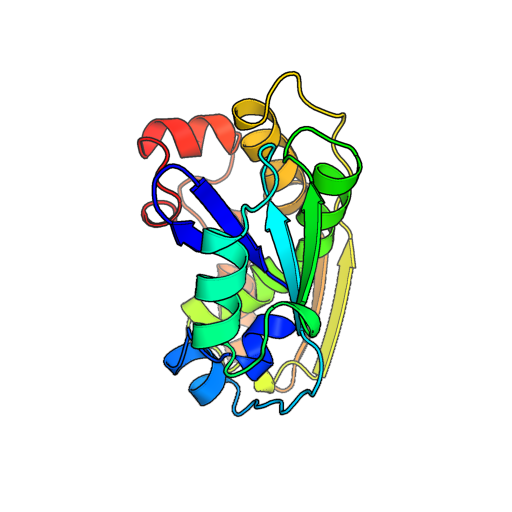 A 1 108 ? -14.605 -4.588 3.912 1.00 98.44 108 ALA A O 1
ATOM 826 N N . ILE A 1 109 ? -15.328 -2.616 4.712 1.00 98.69 109 ILE A N 1
ATOM 827 C CA . ILE A 1 109 ? -15.786 -2.058 3.440 1.00 98.69 109 ILE A CA 1
ATOM 828 C C . ILE A 1 109 ? -15.376 -0.594 3.371 1.00 98.69 109 ILE A C 1
ATOM 830 O O . ILE A 1 109 ? -15.510 0.145 4.348 1.00 98.69 109 ILE A O 1
ATOM 834 N N . GLY A 1 110 ? -14.868 -0.171 2.218 1.00 98.25 110 GLY A N 1
ATOM 835 C CA . GLY A 1 110 ? -14.415 1.195 2.026 1.00 98.25 110 GLY A CA 1
ATOM 836 C C . GLY A 1 110 ? -14.690 1.7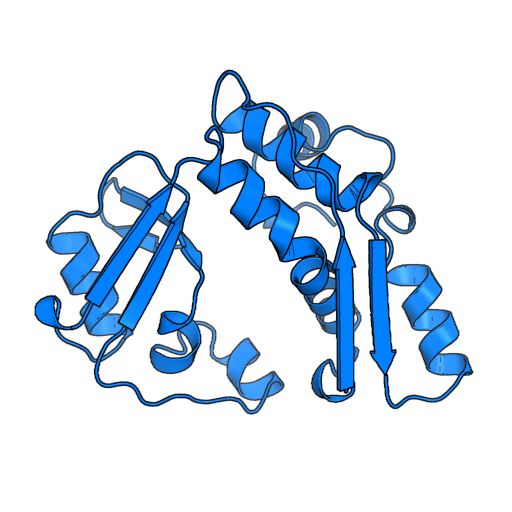13 0.626 1.00 98.25 110 GLY A C 1
ATOM 837 O O . GLY A 1 110 ? -14.812 0.951 -0.330 1.00 98.25 110 GLY A O 1
ATOM 838 N N . THR A 1 111 ? -14.795 3.030 0.525 1.00 98.56 111 THR A N 1
ATOM 839 C CA . THR A 1 111 ? -14.993 3.762 -0.724 1.00 98.56 111 THR A CA 1
ATOM 840 C C . THR A 1 111 ? -14.136 5.013 -0.700 1.00 98.56 111 THR A C 1
ATOM 842 O O . THR A 1 111 ? -14.136 5.727 0.299 1.00 98.56 111 THR A O 1
ATOM 845 N N . ALA A 1 112 ? -13.462 5.316 -1.802 1.00 98.44 112 ALA A N 1
ATOM 846 C CA . ALA A 1 112 ? -12.786 6.589 -2.010 1.00 98.44 112 ALA A CA 1
ATOM 847 C C . ALA A 1 112 ? -13.036 7.063 -3.449 1.00 98.44 112 ALA A C 1
ATOM 849 O O . ALA A 1 112 ? -13.178 6.227 -4.349 1.00 98.44 112 ALA A O 1
ATOM 850 N N . PRO A 1 113 ? -13.116 8.381 -3.694 1.00 98.19 113 PRO A N 1
ATOM 851 C CA . PRO A 1 113 ? -13.259 8.917 -5.038 1.00 98.19 113 PRO A CA 1
ATOM 852 C C . PRO A 1 113 ? -12.038 8.596 -5.904 1.00 98.19 113 PRO A C 1
ATOM 854 O O . PRO A 1 113 ? -10.921 8.412 -5.420 1.00 98.19 113 PRO A O 1
ATOM 857 N N . LEU A 1 114 ? -12.256 8.573 -7.216 1.00 97.81 114 LEU A N 1
ATOM 858 C CA . LEU A 1 114 ? -11.190 8.476 -8.203 1.00 97.81 114 LEU A CA 1
ATOM 859 C C . LEU A 1 114 ? -10.799 9.891 -8.664 1.00 97.81 114 LEU A C 1
ATOM 861 O O . LEU A 1 114 ? -11.677 10.627 -9.125 1.00 97.81 114 LEU A O 1
ATOM 865 N N . PRO A 1 115 ? -9.520 10.301 -8.579 1.00 94.38 115 PRO A N 1
ATOM 866 C CA . PRO A 1 115 ? -9.121 11.623 -9.037 1.00 94.38 115 PRO A CA 1
ATOM 867 C C . PRO A 1 115 ? -8.997 11.672 -10.568 1.00 94.38 115 PRO A C 1
ATOM 869 O O . PRO A 1 115 ? -8.610 10.681 -11.195 1.00 94.38 115 PRO A O 1
ATOM 872 N N . PRO A 1 116 ? -9.201 12.845 -11.195 1.00 96.19 116 PRO A N 1
ATOM 873 C CA . PRO A 1 116 ? -8.760 13.071 -12.565 1.00 96.19 116 PRO A CA 1
ATOM 874 C C . PRO A 1 116 ? -7.246 12.878 -12.686 1.00 96.19 116 PRO A C 1
ATOM 876 O O . PRO A 1 116 ? -6.479 13.396 -11.860 1.00 96.19 116 PRO A O 1
ATOM 879 N N . VAL A 1 117 ? -6.814 12.210 -13.759 1.00 97.44 117 VAL A N 1
ATOM 880 C CA . VAL A 1 117 ? -5.392 11.977 -14.049 1.00 97.44 117 VAL A CA 1
ATOM 881 C C . VAL A 1 117 ? -4.632 13.307 -14.024 1.00 97.44 117 VAL A C 1
ATOM 883 O O . VAL A 1 117 ? -5.019 14.290 -14.661 1.00 97.44 117 VAL A O 1
ATOM 886 N N . ALA A 1 118 ? -3.572 13.371 -13.218 1.00 96.81 118 ALA A N 1
ATOM 887 C CA . ALA A 1 118 ? -2.776 14.582 -13.069 1.00 96.81 118 ALA A CA 1
ATOM 888 C C . ALA A 1 118 ? -1.813 14.787 -14.244 1.00 96.81 118 ALA A C 1
ATOM 890 O O . ALA A 1 118 ? -1.521 13.874 -15.008 1.00 96.81 118 ALA A O 1
ATOM 891 N N . LYS A 1 119 ? -1.255 15.998 -14.346 1.00 96.56 119 LYS A N 1
ATOM 892 C CA . LYS A 1 119 ? -0.281 16.345 -15.393 1.00 96.56 119 LYS A CA 1
ATOM 893 C C . LYS A 1 119 ? 1.069 15.622 -15.269 1.00 96.56 119 LYS A C 1
ATOM 895 O O . LYS A 1 119 ? 1.804 15.545 -16.243 1.00 96.56 119 LYS A O 1
ATOM 900 N N . ASN A 1 120 ? 1.434 15.182 -14.064 1.00 96.19 120 ASN A N 1
ATOM 901 C CA . ASN A 1 120 ? 2.674 14.466 -13.764 1.00 96.19 120 ASN A CA 1
ATOM 902 C C . ASN A 1 120 ? 2.535 13.686 -12.448 1.00 96.19 120 ASN A C 1
ATOM 904 O O . ASN A 1 120 ? 1.606 13.943 -11.678 1.00 96.19 120 ASN A O 1
ATOM 908 N N . ASP A 1 121 ? 3.456 12.753 -12.193 1.00 94.88 121 ASP A N 1
ATOM 909 C CA . ASP A 1 121 ? 3.365 11.833 -11.049 1.00 94.88 121 ASP A CA 1
ATOM 910 C C . ASP A 1 121 ? 3.445 12.566 -9.706 1.00 94.88 121 ASP A C 1
ATOM 912 O O . ASP A 1 121 ? 2.675 12.263 -8.805 1.00 94.88 121 ASP A O 1
ATOM 916 N N . LEU A 1 122 ? 4.265 13.617 -9.597 1.00 92.69 122 LEU A N 1
ATOM 917 C CA . LEU A 1 122 ? 4.364 14.409 -8.367 1.00 92.69 122 LEU A CA 1
ATOM 918 C C . LEU A 1 122 ? 3.025 15.068 -7.985 1.00 92.69 122 LEU A C 1
ATOM 920 O O . LEU A 1 122 ? 2.647 15.098 -6.817 1.00 92.69 122 LEU A O 1
ATOM 924 N N . ARG A 1 123 ? 2.274 15.589 -8.963 1.00 96.00 123 ARG A N 1
ATOM 925 C CA . ARG A 1 123 ? 0.922 16.116 -8.720 1.00 96.00 123 ARG A CA 1
ATOM 926 C C . ARG A 1 123 ? -0.105 15.007 -8.521 1.00 96.00 123 ARG A C 1
ATOM 928 O O . ARG A 1 123 ? -1.080 15.235 -7.807 1.00 96.00 123 ARG A O 1
ATOM 935 N N . ALA A 1 124 ? 0.092 13.849 -9.147 1.00 96.94 124 ALA A N 1
ATOM 936 C CA . ALA A 1 124 ? -0.774 12.695 -8.947 1.00 96.94 124 ALA A CA 1
ATOM 937 C C . ALA A 1 124 ? -0.691 12.187 -7.510 1.00 96.94 124 ALA A C 1
ATOM 939 O O . ALA A 1 124 ? -1.748 12.027 -6.919 1.00 96.94 124 ALA A O 1
ATOM 940 N N . ILE A 1 125 ? 0.517 12.076 -6.936 1.00 94.25 125 ILE A N 1
ATOM 941 C CA . ILE A 1 125 ? 0.739 11.692 -5.531 1.00 94.25 125 ILE A CA 1
ATOM 942 C C . ILE A 1 125 ? -0.176 12.496 -4.604 1.00 94.25 125 ILE A C 1
ATOM 944 O O . ILE A 1 125 ? -0.878 11.914 -3.784 1.00 94.25 125 ILE A O 1
ATOM 948 N N . GLY A 1 126 ? -0.213 13.824 -4.763 1.00 95.88 126 GLY A N 1
ATOM 949 C CA . GLY A 1 126 ? -1.104 14.676 -3.976 1.00 95.88 126 GLY A CA 1
ATOM 950 C C . GLY A 1 126 ? -2.575 14.306 -4.156 1.00 95.88 126 GLY A C 1
ATOM 951 O O . GLY A 1 126 ? -3.243 13.935 -3.200 1.00 95.88 126 GLY A O 1
ATOM 952 N N . ARG A 1 127 ? -3.064 14.336 -5.402 1.00 97.12 127 ARG A N 1
ATOM 953 C CA . ARG A 1 127 ? -4.486 14.097 -5.706 1.00 97.12 127 ARG A CA 1
ATOM 954 C C . ARG A 1 127 ? -4.978 12.721 -5.265 1.00 97.12 127 ARG A C 1
ATOM 956 O O . ARG A 1 127 ? -6.096 12.612 -4.782 1.00 97.12 127 ARG A O 1
ATOM 963 N N . THR A 1 128 ? -4.183 11.675 -5.471 1.00 97.56 128 THR A N 1
ATOM 964 C CA . THR A 1 128 ? -4.580 10.303 -5.139 1.00 97.56 128 THR A CA 1
ATOM 965 C C . THR A 1 128 ? -4.604 10.072 -3.634 1.00 97.56 128 THR A C 1
ATOM 967 O O . THR A 1 128 ? -5.524 9.420 -3.149 1.00 97.56 128 THR A O 1
ATOM 970 N N . ASN A 1 129 ? -3.661 10.650 -2.882 1.00 96.69 129 ASN A N 1
ATOM 971 C CA . ASN A 1 129 ? -3.706 10.601 -1.419 1.00 96.69 129 ASN A CA 1
ATOM 972 C C . ASN A 1 129 ? -4.857 11.451 -0.866 1.00 96.69 129 ASN A C 1
ATOM 974 O O . ASN A 1 129 ? -5.574 10.992 0.018 1.00 96.69 129 ASN A O 1
ATOM 978 N N . ASP A 1 130 ? -5.120 12.628 -1.441 1.00 97.69 130 ASP A N 1
ATOM 979 C CA . ASP A 1 130 ? -6.253 13.479 -1.053 1.00 97.69 130 ASP A CA 1
ATOM 980 C C . ASP A 1 130 ? -7.603 12.761 -1.218 1.00 97.69 130 ASP A C 1
ATOM 982 O O . ASP A 1 130 ? -8.508 12.940 -0.401 1.00 97.69 130 ASP A O 1
ATOM 986 N N . CYS A 1 131 ? -7.744 11.898 -2.231 1.00 98.12 131 CYS A N 1
ATOM 987 C CA . CYS A 1 131 ? -8.938 11.070 -2.389 1.00 98.12 131 CYS A CA 1
ATOM 988 C C . CYS A 1 131 ? -9.186 10.150 -1.190 1.00 98.12 131 CYS A C 1
ATOM 990 O O . CYS A 1 131 ? -10.338 9.972 -0.807 1.00 98.12 131 CYS A O 1
ATOM 992 N N . ILE A 1 132 ? -8.137 9.600 -0.579 1.00 98.00 132 ILE A N 1
ATOM 993 C CA . ILE A 1 132 ? -8.253 8.783 0.633 1.00 98.00 132 ILE A CA 1
ATOM 994 C C . ILE A 1 132 ? -8.462 9.678 1.858 1.00 98.00 132 ILE A C 1
ATOM 996 O O . ILE A 1 132 ? -9.427 9.488 2.592 1.00 98.00 132 ILE A O 1
ATOM 1000 N N . LEU A 1 133 ? -7.591 10.669 2.059 1.00 97.38 133 LEU A N 1
ATOM 1001 C CA . LEU A 1 133 ? -7.542 11.479 3.282 1.00 97.38 133 LEU A CA 1
ATOM 1002 C C . LEU A 1 133 ? -8.793 12.342 3.485 1.00 97.38 133 LEU A C 1
ATOM 1004 O O . LEU A 1 133 ? -9.238 12.516 4.617 1.00 97.38 133 LEU A O 1
ATOM 1008 N N . TYR A 1 134 ? -9.355 12.872 2.397 1.00 97.81 134 TYR A N 1
ATOM 1009 C CA . TYR A 1 134 ? -10.467 13.827 2.443 1.00 97.81 134 TYR A CA 1
ATOM 1010 C C . TYR A 1 134 ? -11.772 13.289 1.852 1.00 97.81 134 TYR A C 1
ATOM 1012 O O . TYR A 1 134 ? -12.840 13.821 2.148 1.00 97.81 134 TYR A O 1
ATOM 1020 N N . GLY A 1 135 ? -11.708 12.257 1.006 1.00 97.56 135 GLY A N 1
ATOM 1021 C CA . GLY A 1 135 ? -12.882 11.661 0.358 1.00 97.56 135 GLY A CA 1
ATOM 1022 C C . GLY A 1 135 ? -13.155 10.209 0.749 1.00 97.56 135 GLY A C 1
ATOM 1023 O O . GLY A 1 135 ? -14.178 9.651 0.349 1.00 97.56 135 GLY A O 1
ATOM 1024 N N . GLY A 1 136 ? -12.243 9.588 1.493 1.00 98.19 136 GLY A N 1
ATOM 1025 C CA . GLY A 1 136 ? -12.315 8.190 1.859 1.00 98.19 136 GLY A CA 1
ATOM 1026 C C . GLY A 1 136 ? -13.291 7.931 2.999 1.00 98.19 136 GLY A C 1
ATOM 1027 O O . GLY A 1 136 ? -13.344 8.656 3.988 1.00 98.19 136 GLY A O 1
ATOM 1028 N N . GLN A 1 137 ? -14.047 6.847 2.880 1.00 98.44 137 GLN A N 1
ATOM 1029 C CA . GLN A 1 137 ? -14.854 6.293 3.956 1.00 98.44 137 GLN A CA 1
ATOM 1030 C C . GLN A 1 137 ? -14.491 4.82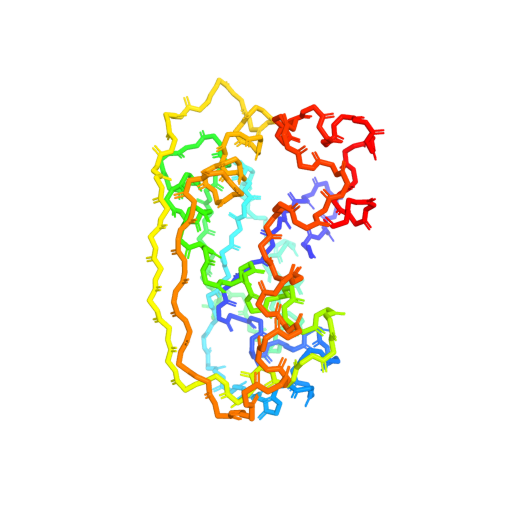8 4.124 1.00 98.44 137 GLN A C 1
ATOM 1032 O O . GLN A 1 137 ? -14.463 4.082 3.147 1.00 98.44 137 GLN A O 1
ATOM 1037 N N . ALA A 1 138 ? -14.258 4.408 5.361 1.00 98.25 138 ALA A N 1
ATOM 1038 C CA . ALA A 1 138 ? -13.994 3.023 5.707 1.00 98.25 138 ALA A CA 1
ATOM 1039 C C . ALA A 1 138 ? -14.851 2.619 6.907 1.00 98.25 138 ALA A C 1
ATOM 1041 O O . ALA A 1 138 ? -15.038 3.393 7.845 1.00 98.25 138 ALA A O 1
ATOM 1042 N N . ARG A 1 139 ? -15.381 1.401 6.865 1.00 98.31 139 ARG A N 1
ATOM 1043 C CA . ARG A 1 139 ? -16.109 0.765 7.961 1.00 98.31 139 ARG A CA 1
ATOM 1044 C C . ARG A 1 139 ? -15.415 -0.548 8.267 1.00 98.31 139 ARG A C 1
ATOM 1046 O O . ARG A 1 139 ? -15.266 -1.372 7.368 1.00 98.31 139 ARG A O 1
ATOM 1053 N N . TYR A 1 140 ? -15.021 -0.727 9.520 1.00 98.44 140 TYR A N 1
ATOM 1054 C CA . TYR A 1 140 ? -14.356 -1.927 10.013 1.00 98.44 140 TYR A CA 1
ATOM 1055 C C . TYR A 1 140 ? -15.262 -2.608 11.035 1.00 98.44 140 TYR A C 1
ATOM 1057 O O . TYR A 1 140 ? -15.778 -1.959 11.943 1.00 98.44 140 TYR A O 1
ATOM 1065 N N . THR A 1 141 ? -15.448 -3.912 10.891 1.00 98.19 141 THR A N 1
ATOM 1066 C CA . THR A 1 141 ? -16.072 -4.766 11.903 1.00 98.19 141 THR A CA 1
ATOM 1067 C C . THR A 1 141 ? -14.953 -5.361 12.740 1.00 98.19 141 THR A C 1
ATOM 1069 O O . THR A 1 141 ? -14.095 -6.060 12.202 1.00 98.19 141 THR A O 1
ATOM 1072 N N . VAL A 1 142 ? -14.932 -5.061 14.037 1.00 97.88 142 VAL A N 1
ATOM 1073 C CA . VAL A 1 142 ? -13.776 -5.317 14.906 1.00 97.88 142 VAL A CA 1
ATOM 1074 C C . VAL A 1 142 ? -14.211 -6.018 16.187 1.00 97.88 142 VAL A C 1
ATOM 1076 O O . VAL A 1 142 ? -15.218 -5.651 16.786 1.00 97.88 142 VAL A O 1
ATOM 1079 N N . GLN A 1 143 ? -13.435 -7.007 16.626 1.00 97.88 143 GLN A N 1
ATOM 1080 C CA . GLN A 1 143 ? -13.638 -7.701 17.894 1.00 97.88 143 GLN A CA 1
ATOM 1081 C C . GLN A 1 143 ? -12.874 -6.997 19.027 1.00 97.88 143 GLN A C 1
ATOM 1083 O O . GLN A 1 143 ? -11.728 -7.332 19.345 1.00 97.88 143 GLN A O 1
ATOM 1088 N N . ALA A 1 144 ? -13.505 -5.998 19.642 1.00 97.44 144 ALA A N 1
ATOM 1089 C CA . ALA A 1 144 ? -12.933 -5.211 20.732 1.00 97.44 144 ALA A CA 1
ATOM 1090 C C . ALA A 1 144 ? -13.998 -4.608 21.652 1.00 97.44 144 ALA A C 1
ATOM 1092 O O . ALA A 1 144 ? -15.180 -4.636 21.327 1.00 97.44 144 ALA A O 1
ATOM 1093 N N . GLY A 1 145 ? -13.573 -4.113 22.818 1.00 97.50 145 GLY A N 1
ATOM 1094 C CA . GLY A 1 145 ? -14.464 -3.442 23.764 1.00 97.50 145 GLY A CA 1
ATOM 1095 C C . GLY A 1 145 ? -14.717 -1.983 23.379 1.00 97.50 145 GLY A C 1
AT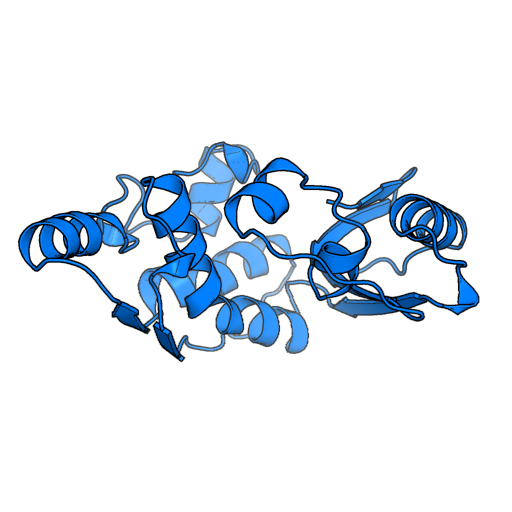OM 1096 O O . GLY A 1 145 ? -13.849 -1.334 22.798 1.00 97.50 145 GLY A O 1
ATOM 1097 N N . ASP A 1 146 ? -15.880 -1.453 23.754 1.00 97.00 146 ASP A N 1
ATOM 1098 C CA . ASP A 1 146 ? -16.334 -0.115 23.348 1.00 97.00 146 ASP A CA 1
ATOM 1099 C C . ASP A 1 146 ? -15.359 1.010 23.725 1.00 97.00 146 ASP A C 1
ATOM 1101 O O . ASP A 1 146 ? -15.129 1.912 22.923 1.00 97.00 146 ASP A O 1
ATOM 1105 N N . THR A 1 147 ? -14.741 0.951 24.910 1.00 97.19 147 THR A N 1
ATOM 1106 C CA . THR A 1 147 ? -13.764 1.963 25.350 1.00 97.19 147 THR A CA 1
ATOM 1107 C C . THR A 1 147 ? -12.530 1.995 24.448 1.00 97.19 147 THR A C 1
ATOM 1109 O O . THR A 1 147 ? -12.132 3.058 23.980 1.00 97.19 147 THR A O 1
ATOM 1112 N N . GLU A 1 148 ? -11.957 0.825 24.152 1.00 96.62 148 GLU A N 1
ATOM 1113 C CA . GLU A 1 148 ? -10.801 0.688 23.256 1.00 96.62 148 GLU A CA 1
ATOM 1114 C C . GLU A 1 148 ? -11.147 1.177 21.840 1.00 96.62 148 GLU A C 1
ATOM 1116 O O . GLU A 1 148 ? -10.378 1.909 21.216 1.00 96.62 148 GLU A O 1
ATOM 1121 N N . LEU A 1 149 ? -12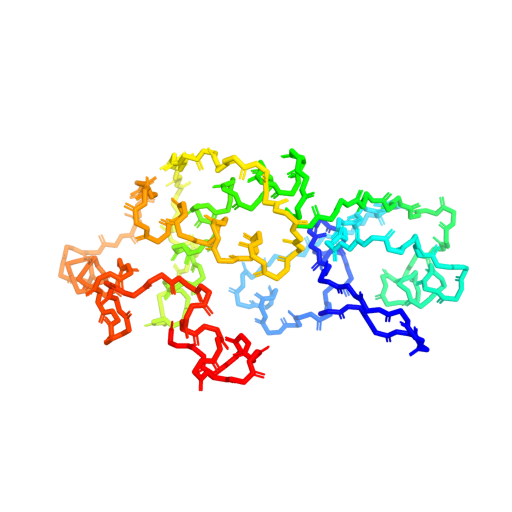.340 0.823 21.350 1.00 96.38 149 LEU A N 1
ATOM 1122 C CA . LEU A 1 149 ? -12.826 1.246 20.038 1.00 96.38 149 LEU A CA 1
ATOM 1123 C C . LEU A 1 149 ? -13.070 2.753 19.959 1.00 96.38 149 LEU A C 1
ATOM 1125 O O . LEU A 1 149 ? -12.748 3.353 18.936 1.00 96.38 149 LEU A O 1
ATOM 1129 N N . ALA A 1 150 ? -13.606 3.374 21.010 1.00 97.00 150 ALA A N 1
ATOM 1130 C CA . ALA A 1 150 ? -13.818 4.816 21.057 1.00 97.00 150 ALA A CA 1
ATOM 1131 C C . ALA A 1 150 ? -12.487 5.582 20.986 1.00 97.00 150 ALA A C 1
ATOM 1133 O O . ALA A 1 150 ? -12.365 6.546 20.226 1.00 97.00 150 ALA A O 1
ATOM 1134 N N . GLU A 1 151 ? -11.468 5.123 21.718 1.00 96.56 151 GLU A N 1
ATOM 1135 C CA . GLU A 1 151 ? -10.124 5.706 21.667 1.00 96.56 151 GLU A CA 1
ATOM 1136 C C . GLU A 1 151 ? -9.461 5.531 20.297 1.00 96.56 151 GLU A C 1
ATOM 1138 O O . GLU A 1 151 ? -8.835 6.466 19.789 1.00 96.56 151 GLU A O 1
ATOM 1143 N N . LEU A 1 152 ? -9.606 4.353 19.684 1.00 96.81 152 LEU A N 1
ATOM 1144 C CA . LEU A 1 152 ? -9.074 4.068 18.353 1.00 96.81 152 LEU A CA 1
ATOM 1145 C C . LEU A 1 152 ? -9.773 4.919 17.282 1.00 96.81 152 LEU A C 1
ATOM 1147 O O . LEU A 1 152 ? -9.112 5.566 16.467 1.00 96.81 152 LEU A O 1
ATOM 1151 N N . ALA A 1 153 ? -11.106 4.975 17.310 1.00 96.12 153 ALA A N 1
ATOM 1152 C CA . ALA A 1 153 ? -11.920 5.715 16.349 1.00 96.12 153 ALA A CA 1
ATOM 1153 C C . ALA A 1 153 ? -11.628 7.223 16.355 1.00 96.12 153 ALA A C 1
ATOM 1155 O O . ALA A 1 153 ? -11.723 7.861 15.310 1.00 96.12 153 ALA A O 1
ATOM 1156 N N . ALA A 1 154 ? -11.225 7.788 17.497 1.00 96.88 154 ALA A N 1
ATOM 1157 C CA . ALA A 1 154 ? -10.827 9.191 17.596 1.00 96.88 154 ALA A CA 1
ATOM 1158 C C . ALA A 1 154 ? -9.465 9.498 16.937 1.00 96.88 154 ALA A C 1
ATOM 1160 O O . ALA A 1 154 ? -9.197 10.654 16.618 1.00 96.88 154 ALA A O 1
ATOM 1161 N N . LYS A 1 155 ? -8.604 8.488 16.743 1.00 97.31 155 LYS A N 1
ATOM 1162 C CA . LYS A 1 155 ? -7.203 8.652 16.304 1.00 97.31 155 LYS A CA 1
ATOM 1163 C C . LYS A 1 155 ? -6.923 8.156 14.883 1.00 97.31 155 LYS A C 1
ATOM 1165 O O . LYS A 1 155 ? -5.959 8.600 14.270 1.00 97.31 155 LYS A O 1
ATOM 1170 N N . VAL A 1 156 ? -7.721 7.218 14.371 1.00 97.25 156 VAL A N 1
ATOM 1171 C CA . VAL A 1 156 ? -7.535 6.636 13.027 1.00 97.25 156 VAL A CA 1
ATOM 1172 C C . VAL A 1 156 ? -7.823 7.616 11.875 1.00 97.25 156 VAL A C 1
ATOM 1174 O O . VAL A 1 156 ? -7.086 7.574 10.890 1.00 97.25 156 VAL A O 1
ATOM 1177 N N . PRO A 1 157 ? -8.861 8.476 11.922 1.00 97.31 157 PRO A N 1
ATOM 1178 C CA . PRO A 1 157 ? -9.161 9.381 10.815 1.00 97.31 157 PRO A CA 1
ATOM 1179 C C . PRO A 1 157 ? -8.027 10.371 10.534 1.00 97.31 157 PRO A C 1
ATOM 1181 O O . PRO A 1 157 ? -7.384 10.865 11.457 1.00 97.31 157 PRO A O 1
ATOM 1184 N N . ALA A 1 158 ? -7.857 10.752 9.263 1.00 96.19 158 ALA A N 1
ATOM 1185 C CA . ALA A 1 158 ? -6.857 11.741 8.852 1.00 96.19 158 ALA A CA 1
ATOM 1186 C C . ALA A 1 158 ? -6.973 13.069 9.625 1.00 96.19 158 ALA A C 1
ATOM 1188 O O . ALA A 1 158 ? -5.966 13.717 9.892 1.00 96.19 158 ALA A O 1
ATOM 1189 N N . SER A 1 159 ? -8.187 13.447 10.045 1.00 96.81 159 SER A N 1
ATOM 1190 C CA . SER A 1 159 ? -8.460 14.655 10.835 1.00 96.81 159 SER A CA 1
ATOM 1191 C C . SER A 1 159 ? -7.859 14.667 12.239 1.00 96.81 159 SER A C 1
ATOM 1193 O O . SER A 1 159 ? -7.869 15.713 12.879 1.00 96.81 159 SER A O 1
ATOM 1195 N N . ALA A 1 160 ? -7.355 13.533 12.730 1.00 96.62 160 ALA A N 1
ATOM 1196 C CA . ALA A 1 160 ? -6.609 13.473 13.983 1.00 96.62 160 ALA A CA 1
ATOM 1197 C C . ALA A 1 160 ? -5.158 13.971 13.835 1.00 96.62 160 ALA A C 1
ATOM 1199 O O . ALA A 1 160 ? -4.516 14.276 14.840 1.00 96.62 160 ALA A O 1
ATOM 1200 N N . SER A 1 161 ? -4.640 14.066 12.604 1.00 94.81 161 SER A N 1
ATOM 1201 C CA . SER A 1 161 ? -3.304 14.599 12.340 1.00 94.81 161 SER A CA 1
ATOM 1202 C C . SER A 1 161 ? -3.284 16.126 12.384 1.00 94.81 161 SER A C 1
ATOM 1204 O O . SER A 1 161 ? -4.211 16.803 11.937 1.00 94.81 161 SER A O 1
ATOM 1206 N N . ARG A 1 162 ? -2.161 16.684 12.845 1.00 93.62 162 ARG A N 1
ATOM 1207 C CA . ARG A 1 162 ? -1.888 18.131 12.816 1.00 93.62 162 ARG A CA 1
ATOM 1208 C C . ARG A 1 162 ? -1.785 18.712 11.403 1.00 93.62 162 ARG A C 1
ATOM 1210 O O . ARG A 1 162 ? -1.932 19.920 11.238 1.00 93.62 162 ARG A O 1
ATOM 1217 N N . ASP A 1 163 ? -1.491 17.875 10.408 1.00 94.00 163 ASP A N 1
ATOM 1218 C CA . ASP A 1 163 ? -1.305 18.299 9.017 1.00 94.00 163 ASP A CA 1
ATOM 1219 C C . ASP A 1 163 ? -2.619 18.300 8.217 1.00 94.00 163 ASP A C 1
ATOM 1221 O O . ASP A 1 163 ? -2.660 18.764 7.070 1.00 94.00 163 ASP A O 1
ATOM 1225 N N . TYR A 1 164 ? -3.713 17.828 8.826 1.00 95.94 164 TYR A N 1
ATOM 1226 C CA . TYR A 1 164 ? -5.024 17.773 8.194 1.00 95.94 164 TYR A CA 1
ATOM 1227 C C . TYR A 1 164 ? -5.526 19.150 7.744 1.00 95.94 164 TYR A C 1
ATOM 1229 O O . TYR A 1 164 ? -5.373 20.163 8.425 1.00 95.94 164 TYR A O 1
ATOM 1237 N N . GLY A 1 165 ? -6.178 19.173 6.581 1.00 95.81 165 GLY A N 1
ATOM 1238 C CA . GLY A 1 165 ? -6.722 20.381 5.957 1.00 95.81 165 GLY A CA 1
ATOM 1239 C C . GLY A 1 165 ? -5.784 21.013 4.926 1.00 95.81 165 GLY A C 1
ATOM 1240 O O . GLY A 1 165 ? -6.156 21.989 4.279 1.00 95.81 165 GLY A O 1
ATOM 1241 N N . THR A 1 166 ? -4.588 20.451 4.730 1.00 96.44 166 THR A N 1
ATOM 1242 C CA . THR A 1 166 ? -3.660 20.836 3.659 1.00 96.44 166 THR A CA 1
ATOM 1243 C C . THR A 1 166 ? -3.659 19.780 2.541 1.00 96.44 166 THR A C 1
ATOM 1245 O O . THR A 1 166 ? -3.509 18.597 2.846 1.00 96.44 166 THR A O 1
ATOM 1248 N N . PRO A 1 167 ? -3.741 20.150 1.247 1.00 96.31 167 PRO A N 1
ATOM 1249 C CA . PRO A 1 167 ? -3.553 19.195 0.152 1.00 96.31 167 PRO A CA 1
ATOM 1250 C C . PRO A 1 167 ? -2.243 18.407 0.290 1.00 96.31 167 PRO A C 1
ATOM 1252 O O . PRO A 1 167 ? -1.185 18.986 0.551 1.00 96.31 167 PRO A O 1
ATOM 1255 N N . PHE A 1 168 ? -2.278 17.094 0.069 1.00 95.44 168 PHE A N 1
ATOM 1256 C CA . PHE A 1 168 ? -1.148 16.209 0.355 1.00 95.44 168 PHE A CA 1
ATOM 1257 C C . PHE A 1 168 ? 0.104 16.565 -0.446 1.00 95.44 168 PHE A C 1
ATOM 1259 O O . PHE A 1 168 ? 1.215 16.396 0.040 1.00 95.44 168 PHE A O 1
ATOM 1266 N N . TYR A 1 169 ? -0.046 17.129 -1.650 1.00 94.56 169 TYR A N 1
ATOM 1267 C CA . TYR A 1 169 ? 1.098 17.661 -2.398 1.00 94.56 169 TYR A CA 1
ATOM 1268 C C . TYR A 1 169 ? 1.878 18.699 -1.577 1.00 94.56 169 TYR A C 1
ATOM 1270 O O . TYR A 1 169 ? 3.104 18.645 -1.538 1.00 94.56 169 TYR A O 1
ATOM 1278 N N . ASP A 1 170 ? 1.189 19.626 -0.911 1.00 94.50 170 ASP A N 1
ATOM 1279 C CA . ASP A 1 170 ? 1.839 20.681 -0.136 1.00 94.50 170 ASP A CA 1
ATOM 1280 C C . ASP A 1 170 ? 2.455 20.113 1.152 1.00 94.50 170 ASP A C 1
ATOM 1282 O O . ASP A 1 170 ? 3.563 20.507 1.513 1.00 94.50 170 ASP A O 1
ATOM 1286 N N . ILE A 1 171 ? 1.805 19.133 1.795 1.00 92.75 171 ILE A N 1
ATOM 1287 C CA . ILE A 1 171 ? 2.387 18.372 2.920 1.00 92.75 171 ILE A CA 1
ATOM 1288 C C . ILE A 1 171 ? 3.680 17.679 2.467 1.00 92.75 171 ILE A C 1
ATOM 1290 O O . ILE A 1 171 ? 4.737 17.859 3.067 1.00 92.75 171 ILE A O 1
ATOM 1294 N N . PHE A 1 172 ? 3.627 16.954 1.351 1.00 90.00 172 PHE A N 1
ATOM 1295 C CA . PHE A 1 172 ? 4.764 16.235 0.790 1.00 90.00 172 PHE A CA 1
ATOM 1296 C C . PHE A 1 172 ? 5.944 17.168 0.479 1.00 90.00 172 PHE A C 1
ATOM 1298 O O . PHE A 1 172 ? 7.095 16.825 0.744 1.00 90.00 172 PHE A O 1
ATOM 1305 N N . GLN A 1 173 ? 5.676 18.378 -0.023 1.00 91.19 173 GLN A N 1
ATOM 1306 C CA . GLN A 1 173 ? 6.710 19.396 -0.233 1.00 91.19 173 GLN A CA 1
ATOM 1307 C C . GLN A 1 173 ? 7.311 19.914 1.085 1.00 91.19 173 GLN A C 1
ATOM 1309 O O . GLN A 1 173 ? 8.531 20.059 1.162 1.00 91.19 173 GLN A O 1
ATOM 1314 N N . ARG A 1 174 ? 6.502 20.151 2.132 1.00 90.44 174 ARG A N 1
ATOM 1315 C CA . ARG A 1 174 ? 6.994 20.604 3.455 1.00 90.44 174 ARG A CA 1
ATOM 1316 C C . ARG A 1 174 ? 8.007 19.633 4.062 1.00 90.44 174 ARG A C 1
ATOM 1318 O O . ARG A 1 174 ? 8.959 20.072 4.700 1.00 90.44 174 ARG A O 1
ATOM 1325 N N . TYR A 1 175 ? 7.830 18.336 3.822 1.00 87.88 175 TYR A N 1
ATOM 1326 C CA . TYR A 1 175 ? 8.707 17.277 4.327 1.00 87.88 175 TYR A CA 1
ATOM 1327 C C . TYR A 1 175 ? 9.817 16.858 3.348 1.00 87.88 175 TYR A C 1
ATOM 1329 O O . TYR A 1 175 ? 10.487 15.846 3.558 1.00 87.88 175 TYR A O 1
ATOM 1337 N N . GLY A 1 176 ? 10.055 17.639 2.289 1.00 84.75 176 GLY A N 1
ATOM 1338 C CA . GLY A 1 176 ? 11.148 17.395 1.343 1.00 84.75 176 GLY A CA 1
ATOM 1339 C C . GLY A 1 176 ? 10.952 16.153 0.471 1.00 84.75 176 GLY A C 1
ATOM 1340 O O . GLY A 1 176 ? 11.929 15.579 -0.001 1.00 84.75 176 GLY A O 1
ATOM 1341 N N . GLY A 1 177 ? 9.705 15.727 0.262 1.00 78.19 177 GLY A N 1
ATOM 1342 C CA . GLY A 1 177 ? 9.373 14.546 -0.531 1.00 78.19 177 GLY A CA 1
ATOM 1343 C C . GLY A 1 177 ? 9.603 13.210 0.183 1.00 78.19 177 GLY A C 1
ATOM 1344 O O . GLY A 1 177 ? 9.713 12.176 -0.474 1.00 78.19 177 GLY A O 1
ATOM 1345 N N . ASP A 1 178 ? 9.691 13.221 1.511 1.00 76.56 178 ASP A N 1
ATOM 1346 C CA . ASP A 1 178 ? 9.914 12.029 2.323 1.00 76.56 178 ASP A CA 1
ATOM 1347 C C . ASP A 1 178 ? 8.613 11.578 3.001 1.00 76.56 178 ASP A C 1
ATOM 1349 O O . ASP A 1 178 ? 8.159 12.190 3.969 1.00 76.56 178 ASP A O 1
ATOM 1353 N N . PHE A 1 179 ? 8.015 10.497 2.488 1.00 74.19 179 PHE A N 1
ATOM 1354 C CA . PHE A 1 179 ? 6.786 9.914 3.038 1.00 74.19 179 PHE A CA 1
ATOM 1355 C C . PHE A 1 179 ? 6.931 9.500 4.507 1.00 74.19 179 PHE A C 1
ATOM 1357 O O . PHE A 1 179 ? 5.956 9.571 5.244 1.00 74.19 179 PHE A O 1
ATOM 1364 N N . TYR A 1 180 ? 8.129 9.105 4.949 1.00 68.81 180 TYR A N 1
ATOM 1365 C CA . TYR A 1 180 ? 8.347 8.595 6.306 1.00 68.81 180 TYR A CA 1
ATOM 1366 C C . TYR A 1 180 ? 8.400 9.695 7.375 1.00 68.81 180 TYR A C 1
ATOM 1368 O O . TYR A 1 180 ? 8.464 9.390 8.563 1.00 68.81 180 TYR A O 1
ATOM 1376 N N . LYS A 1 181 ? 8.409 10.971 6.971 1.00 76.25 181 LYS A N 1
ATOM 1377 C CA . LYS A 1 181 ? 8.408 12.123 7.889 1.00 76.25 181 LYS A CA 1
ATOM 1378 C C . LYS A 1 181 ? 7.024 12.730 8.105 1.00 76.25 181 LYS A C 1
ATOM 1380 O O . LYS A 1 181 ? 6.893 13.631 8.934 1.00 76.25 181 LYS A O 1
ATOM 1385 N N . ILE A 1 182 ? 6.036 12.273 7.344 1.00 79.50 182 ILE A N 1
ATOM 1386 C CA . ILE A 1 182 ? 4.638 12.681 7.466 1.00 79.50 182 ILE A CA 1
ATOM 1387 C C . ILE A 1 182 ? 3.991 11.797 8.547 1.00 79.50 182 ILE A C 1
ATOM 1389 O O . ILE A 1 182 ? 4.289 10.606 8.610 1.00 79.50 182 ILE A O 1
ATOM 1393 N N . ASP A 1 183 ? 3.175 12.394 9.420 1.00 70.50 183 ASP A N 1
ATOM 1394 C CA . ASP A 1 183 ? 2.391 11.692 10.461 1.00 70.50 183 ASP A CA 1
ATOM 1395 C C . ASP A 1 183 ? 1.252 10.823 9.883 1.00 70.50 183 ASP A C 1
ATOM 1397 O O . ASP A 1 183 ? 0.688 11.212 8.837 1.00 70.50 183 ASP A O 1
#